Protein AF-A0A8H7ISA5-F1 (afdb_monomer_lite)

Radius of gyration: 28.73 Å; chains: 1; bounding box: 117×55×92 Å

Sequence (352 aa):
MPTKGSNAGTEKSPAPIPVQEGDMLQRTASEDGQVSDCSDPQVQRGLKPRHSQMIAIGGAIGTSLFVGTGQMLAIGGPAFLLLAFGILCSLMVSVVTALVEVATYLPIAGGTMSYYAHRYVSSSMGFALGYLYWYSMGILIPYEVTAASLVVDYWETDFPIAALITIMITLIVVLNLLPVSVYGETEFWFVSLKDQTTIDSASATGTTLDLSTTTSYPAHPQGASLPSCKPCAGNAFLYASSRSLYSLAVAGSAPRVFARCNRWGVPYVAIGTSAAFSLLSYLNVSSSSAVVFNWLVNLTNTSGFISWICCCVVFVRFRAATAAQHVQVPYRSFVQPYGAWFALGLSLNTVH

Structure (mmCIF, N/CA/C/O backbone):
data_AF-A0A8H7ISA5-F1
#
_entry.id   AF-A0A8H7ISA5-F1
#
loop_
_atom_site.group_PDB
_atom_site.id
_atom_site.type_symbol
_atom_site.label_atom_id
_atom_site.label_alt_id
_atom_site.label_comp_id
_atom_site.label_asym_id
_atom_site.label_entity_id
_atom_site.label_seq_id
_atom_site.pdbx_PDB_ins_code
_atom_site.Cartn_x
_atom_site.Cartn_y
_atom_site.Cartn_z
_atom_site.occupancy
_atom_site.B_iso_or_equiv
_atom_site.auth_seq_id
_atom_site.auth_comp_id
_atom_site.auth_asym_id
_atom_site.auth_atom_id
_atom_site.pdbx_PDB_model_num
ATOM 1 N N . MET A 1 1 ? -70.625 -32.378 63.830 1.00 28.86 1 MET A N 1
ATOM 2 C CA . MET A 1 1 ? -69.803 -33.376 64.559 1.00 28.86 1 MET A CA 1
ATOM 3 C C . MET A 1 1 ? -68.387 -33.355 63.979 1.00 28.86 1 MET A C 1
ATOM 5 O O . MET A 1 1 ? -68.280 -33.067 62.797 1.00 28.86 1 MET A O 1
ATOM 9 N N . PRO A 1 2 ? -67.330 -33.486 64.801 1.00 40.44 2 PRO A N 1
ATOM 10 C CA . PRO A 1 2 ? -66.425 -32.352 65.051 1.00 40.44 2 PRO A CA 1
ATOM 11 C C . PRO A 1 2 ? -64.908 -32.637 64.895 1.00 40.44 2 PRO A C 1
ATOM 13 O O . PRO A 1 2 ? -64.501 -33.781 64.740 1.00 40.44 2 PRO A O 1
ATOM 16 N N . THR A 1 3 ? -64.104 -31.574 65.110 1.00 31.88 3 THR A N 1
ATOM 17 C CA . THR A 1 3 ? -62.656 -31.517 65.477 1.00 31.88 3 THR A CA 1
ATOM 18 C C . THR A 1 3 ? -61.643 -31.783 64.355 1.00 31.88 3 THR A C 1
ATOM 20 O O . THR A 1 3 ? -61.900 -32.617 63.506 1.00 31.88 3 THR A O 1
ATOM 23 N N . LYS A 1 4 ? -60.469 -31.147 64.219 1.00 31.66 4 LYS A N 1
ATOM 24 C CA . LYS A 1 4 ? -59.506 -30.324 65.005 1.00 31.66 4 LYS A CA 1
ATOM 25 C C . LYS A 1 4 ? -58.730 -29.502 63.933 1.00 31.66 4 LYS A C 1
ATOM 27 O O . LYS A 1 4 ? -58.688 -29.940 62.794 1.00 31.66 4 LYS A O 1
ATOM 32 N N . GLY A 1 5 ? -58.090 -28.351 64.116 1.00 29.08 5 GLY A N 1
ATOM 33 C CA . GLY A 1 5 ? -57.414 -27.741 65.255 1.00 29.08 5 GLY A CA 1
ATOM 34 C C . GLY A 1 5 ? -56.068 -27.174 64.755 1.00 29.08 5 GLY A C 1
ATOM 35 O O . GLY A 1 5 ? -55.251 -27.937 64.265 1.00 29.08 5 GLY A O 1
ATOM 36 N N . SER A 1 6 ? -55.892 -25.853 64.880 1.00 30.12 6 SER A N 1
ATOM 37 C CA . SER A 1 6 ? -54.645 -25.096 65.120 1.00 30.12 6 SER A CA 1
ATOM 38 C C . SER A 1 6 ? -53.356 -25.430 64.340 1.00 30.12 6 SER A C 1
ATOM 40 O O . SER A 1 6 ? -52.714 -26.441 64.598 1.00 30.12 6 SER A O 1
ATOM 42 N N . ASN A 1 7 ? -52.853 -24.471 63.550 1.00 30.05 7 ASN A N 1
ATOM 43 C CA . ASN A 1 7 ? -51.693 -23.669 63.973 1.00 30.05 7 ASN A CA 1
ATOM 44 C C . ASN A 1 7 ? -51.372 -22.542 62.982 1.00 30.05 7 ASN A C 1
ATOM 46 O O . ASN A 1 7 ? -51.125 -22.768 61.801 1.00 30.05 7 ASN A O 1
ATOM 50 N N . ALA A 1 8 ? -51.344 -21.323 63.518 1.00 34.00 8 ALA A N 1
ATOM 51 C CA . ALA A 1 8 ? -50.761 -20.151 62.894 1.00 34.00 8 ALA A CA 1
ATOM 52 C C . ALA A 1 8 ? -49.233 -20.310 62.855 1.00 34.00 8 ALA A C 1
ATOM 54 O O . ALA A 1 8 ? -48.593 -20.464 63.895 1.00 34.00 8 ALA A O 1
ATOM 55 N N . GLY A 1 9 ? -48.663 -20.276 61.654 1.00 29.45 9 GLY A N 1
ATOM 56 C CA . GLY A 1 9 ? -47.230 -20.169 61.418 1.00 29.45 9 GLY A CA 1
ATOM 57 C C . GLY A 1 9 ? -46.976 -18.905 60.615 1.00 29.45 9 GLY A C 1
ATOM 58 O O . GLY A 1 9 ? -47.264 -18.855 59.427 1.00 29.45 9 GLY A O 1
ATOM 59 N N . THR A 1 10 ? -46.494 -17.872 61.292 1.00 30.25 10 THR A N 1
ATOM 60 C CA . THR A 1 10 ? -46.048 -16.604 60.721 1.00 30.25 10 THR A CA 1
ATOM 61 C C . THR A 1 10 ? -44.929 -16.875 59.713 1.00 30.25 10 THR A C 1
ATOM 63 O O . THR A 1 10 ? -43.803 -17.188 60.104 1.00 30.25 10 THR A O 1
ATOM 66 N N . GLU A 1 11 ? -45.235 -16.796 58.419 1.00 30.48 11 GLU A N 1
ATOM 67 C CA . GLU A 1 11 ? -44.248 -16.958 57.353 1.00 30.48 11 GLU A CA 1
ATOM 68 C C . GLU A 1 11 ? -43.326 -15.731 57.358 1.00 30.48 11 GLU A C 1
ATOM 70 O O . GLU A 1 11 ? -43.709 -14.615 57.005 1.00 30.48 11 GLU A O 1
ATOM 75 N N . LYS A 1 12 ? -42.113 -15.921 57.888 1.00 30.55 12 LYS A N 1
ATOM 76 C CA . LYS A 1 12 ? -41.052 -14.914 57.892 1.00 30.55 12 LYS A CA 1
ATOM 77 C C . LYS A 1 12 ? -40.700 -14.566 56.445 1.00 30.55 12 LYS A C 1
ATOM 79 O O . LYS A 1 12 ? -40.197 -15.416 55.717 1.00 30.55 12 LYS A O 1
ATOM 84 N N . SER A 1 13 ? -40.906 -13.303 56.079 1.00 31.66 13 SER A N 1
ATOM 85 C CA . SER A 1 13 ? -40.340 -12.701 54.869 1.00 31.66 13 SER A CA 1
ATOM 86 C C . SER A 1 13 ? -38.821 -12.945 54.834 1.00 31.66 13 SER A C 1
ATOM 88 O O . SER A 1 13 ? -38.152 -12.628 55.829 1.00 31.66 13 SER A O 1
ATOM 90 N N . PRO A 1 14 ? -38.252 -13.526 53.762 1.00 33.84 14 PRO A N 1
ATOM 91 C CA . PRO A 1 14 ? -36.814 -13.726 53.671 1.00 33.84 14 PRO A CA 1
ATOM 92 C C . PRO A 1 14 ? -36.110 -12.367 53.621 1.00 33.84 14 PRO A C 1
ATOM 94 O O . PRO A 1 14 ? -36.516 -11.468 52.885 1.00 33.84 14 PRO A O 1
ATOM 97 N N . ALA A 1 15 ? -35.047 -12.218 54.411 1.00 37.50 15 ALA A N 1
ATOM 98 C CA . ALA A 1 15 ? -34.173 -11.053 54.354 1.00 37.50 15 ALA A CA 1
ATOM 99 C C . ALA A 1 15 ? -33.604 -10.863 52.929 1.00 37.50 15 ALA A C 1
ATOM 101 O O . ALA A 1 15 ? -33.395 -11.860 52.228 1.00 37.50 15 ALA A O 1
ATOM 102 N N . PRO A 1 16 ? -33.313 -9.622 52.493 1.00 31.59 16 PRO A N 1
ATOM 103 C CA . PRO A 1 16 ? -32.726 -9.386 51.182 1.00 31.59 16 PRO A CA 1
ATOM 104 C C . PRO A 1 16 ? -31.342 -10.034 51.142 1.00 31.59 16 PRO A C 1
ATOM 106 O O . PRO A 1 16 ? -30.465 -9.703 51.941 1.00 31.59 16 PRO A O 1
ATOM 109 N N . ILE A 1 17 ? -31.155 -10.978 50.226 1.00 37.59 17 ILE A N 1
ATOM 110 C CA . ILE A 1 17 ? -29.844 -11.558 49.941 1.00 37.59 17 ILE A CA 1
ATOM 111 C C . ILE A 1 17 ? -29.008 -10.450 49.280 1.00 37.59 17 ILE A C 1
ATOM 113 O O . ILE A 1 17 ? -29.492 -9.830 48.329 1.00 37.59 17 ILE A O 1
ATOM 117 N N . PRO A 1 18 ? -27.783 -10.162 49.754 1.00 29.39 18 PRO A N 1
ATOM 118 C CA . PRO A 1 18 ? -26.930 -9.176 49.114 1.00 29.39 18 PR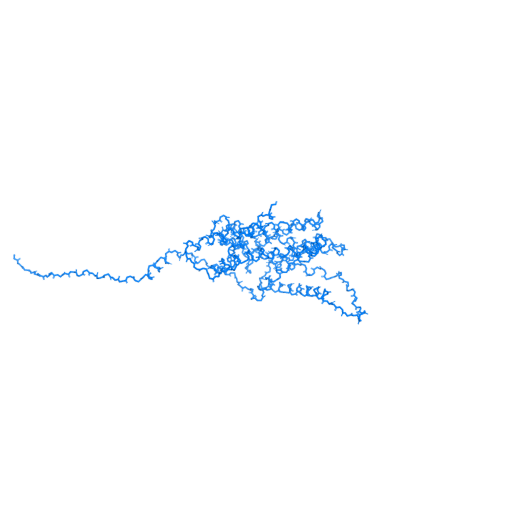O A CA 1
ATOM 119 C C . PRO A 1 18 ? -26.526 -9.720 47.741 1.00 29.39 18 PRO A C 1
ATOM 121 O O . PRO A 1 18 ? -25.783 -10.694 47.637 1.00 29.39 18 PRO A O 1
ATOM 124 N N . VAL A 1 19 ? -27.062 -9.118 46.683 1.00 36.31 19 VAL A N 1
ATOM 125 C CA . VAL A 1 19 ? -26.706 -9.453 45.305 1.00 36.31 19 VAL A CA 1
ATOM 126 C C . VAL A 1 19 ? -25.294 -8.924 45.063 1.00 36.31 19 VAL A C 1
ATOM 128 O O . VAL A 1 19 ? -25.080 -7.714 45.032 1.00 36.31 19 VAL A O 1
ATOM 131 N N . GLN A 1 20 ? -24.317 -9.823 44.934 1.00 31.44 20 GLN A N 1
ATOM 132 C CA . GLN A 1 20 ? -22.993 -9.461 44.437 1.00 31.44 20 GLN A CA 1
ATOM 133 C C . GLN A 1 20 ? -23.121 -9.042 42.969 1.00 31.44 20 GLN A C 1
ATOM 135 O O . GLN A 1 20 ? -23.560 -9.811 42.118 1.00 31.44 20 GLN A O 1
ATOM 140 N N . GLU A 1 21 ? -22.702 -7.813 42.682 1.00 32.44 21 GLU A N 1
ATOM 141 C CA . GLU A 1 21 ? -22.773 -7.119 41.387 1.00 32.44 21 GLU A CA 1
ATOM 142 C C . GLU A 1 21 ? -22.036 -7.840 40.233 1.00 32.44 21 GLU A C 1
ATOM 144 O O . GLU A 1 21 ? -22.170 -7.469 39.070 1.00 32.44 21 GLU A O 1
ATOM 149 N N . GLY A 1 22 ? -21.304 -8.920 40.537 1.00 32.03 22 GLY A N 1
ATOM 150 C CA . GLY A 1 22 ? -20.612 -9.766 39.564 1.00 32.03 22 GLY A CA 1
ATOM 151 C C . GLY A 1 22 ? -21.516 -10.700 38.748 1.00 32.03 22 GLY A C 1
ATOM 152 O O . GLY A 1 22 ? -21.197 -10.977 37.595 1.00 32.03 22 GLY A O 1
ATOM 153 N N . ASP A 1 23 ? -22.667 -11.135 39.274 1.00 27.28 23 ASP A N 1
ATOM 154 C CA . ASP A 1 23 ? -23.493 -12.159 38.599 1.00 27.28 23 ASP A CA 1
ATOM 155 C C . ASP A 1 23 ? -24.404 -11.595 37.489 1.00 27.28 23 ASP A C 1
ATOM 157 O O . ASP A 1 23 ? -24.763 -12.306 36.545 1.00 27.28 23 ASP A O 1
ATOM 161 N N . MET A 1 24 ? -24.747 -10.300 37.530 1.00 28.36 24 MET A N 1
ATOM 162 C CA . MET A 1 24 ? -25.519 -9.660 36.448 1.00 28.36 24 MET A CA 1
ATOM 163 C C . MET A 1 24 ? -24.675 -9.354 35.203 1.00 28.36 24 MET A C 1
ATOM 165 O O . MET A 1 24 ? -25.204 -9.358 34.087 1.00 28.36 24 MET A O 1
ATOM 169 N N . LEU A 1 25 ? -23.364 -9.157 35.370 1.00 32.25 25 LEU A N 1
ATOM 170 C CA . LEU A 1 25 ? -22.427 -9.010 34.251 1.00 32.25 25 LEU A CA 1
ATOM 171 C C . LEU A 1 25 ? -22.174 -10.340 33.532 1.00 32.25 25 LEU A C 1
ATOM 173 O O . LEU A 1 25 ? -21.832 -10.349 32.354 1.00 32.25 25 LEU A O 1
ATOM 177 N N . GLN A 1 26 ? -22.389 -11.470 34.208 1.00 28.95 26 GLN A N 1
ATOM 178 C CA . GLN A 1 26 ? -22.163 -12.786 33.618 1.00 28.95 26 GLN A CA 1
ATOM 179 C C . GLN A 1 26 ? -23.377 -13.296 32.831 1.00 28.95 26 GLN A C 1
ATOM 181 O O . GLN A 1 26 ? -23.212 -13.954 31.803 1.00 28.95 26 GLN A O 1
ATOM 186 N N . ARG A 1 27 ? -24.600 -12.928 33.236 1.00 24.98 27 ARG A N 1
ATOM 187 C CA . ARG A 1 27 ? -25.815 -13.250 32.467 1.00 24.98 27 ARG A CA 1
ATOM 188 C C . ARG A 1 27 ? -25.987 -12.396 31.212 1.00 24.98 27 ARG A C 1
ATOM 190 O O . ARG A 1 27 ? -26.368 -12.937 30.185 1.00 24.98 27 ARG A O 1
ATOM 197 N N . THR A 1 28 ? -25.611 -11.118 31.242 1.00 28.06 28 THR A N 1
ATOM 198 C CA . THR A 1 28 ? -25.631 -10.271 30.030 1.00 28.06 28 THR A CA 1
ATOM 199 C C . THR A 1 28 ? -24.490 -10.581 29.057 1.00 28.06 28 THR A C 1
ATOM 201 O O . THR A 1 28 ? -24.638 -10.369 27.859 1.00 28.06 28 THR A O 1
ATOM 204 N N . ALA A 1 29 ? -23.390 -11.173 29.531 1.00 28.52 29 ALA A N 1
ATOM 205 C CA . ALA A 1 29 ? -22.318 -11.680 28.671 1.00 28.52 29 ALA A CA 1
ATOM 206 C C . ALA A 1 29 ? -22.623 -13.047 28.023 1.00 28.52 29 ALA A C 1
ATOM 208 O O . ALA A 1 29 ? -21.850 -13.501 27.181 1.00 28.52 29 ALA A O 1
ATOM 209 N N . SER A 1 30 ? -23.725 -13.707 28.401 1.00 26.16 30 SER A N 1
ATOM 210 C CA . SER A 1 30 ? -24.045 -15.070 27.950 1.00 26.16 30 SER A CA 1
ATOM 211 C C . SER A 1 30 ? -25.137 -15.148 26.871 1.00 26.16 30 SER A C 1
ATOM 213 O O . SER A 1 30 ? -25.398 -16.243 26.383 1.00 26.16 30 SER A O 1
ATOM 215 N N . GLU A 1 31 ? -25.745 -14.029 26.450 1.00 28.69 31 GLU A N 1
ATOM 216 C CA . GLU A 1 31 ? -26.844 -14.037 25.458 1.00 28.69 31 GLU A CA 1
ATOM 217 C C . GLU A 1 31 ? -26.572 -13.273 24.143 1.00 28.69 31 GLU A C 1
ATOM 219 O O . GLU A 1 31 ? -27.419 -13.298 23.259 1.00 28.69 31 GLU A O 1
ATOM 224 N N . ASP A 1 32 ? -25.366 -12.729 23.924 1.00 27.12 32 ASP A N 1
ATOM 225 C CA . ASP A 1 32 ? -24.940 -12.143 22.627 1.00 27.12 32 ASP A CA 1
ATOM 226 C C . ASP A 1 32 ? -23.713 -12.858 22.013 1.00 27.12 32 ASP A C 1
ATOM 228 O O . ASP A 1 32 ? -22.881 -12.281 21.310 1.00 27.12 32 ASP A O 1
ATOM 232 N N . GLY A 1 33 ? -23.583 -14.157 22.289 1.00 29.61 33 GLY A N 1
ATOM 233 C CA . GLY A 1 33 ? -22.387 -14.948 21.996 1.00 29.61 33 GLY A CA 1
ATOM 234 C C . GLY A 1 33 ? -22.648 -16.256 21.258 1.00 29.61 33 GLY A C 1
ATOM 235 O O . GLY A 1 33 ? -22.203 -17.301 21.716 1.00 29.61 33 GLY A O 1
ATOM 236 N N . GLN A 1 34 ? -23.306 -16.215 20.100 1.00 22.05 34 GLN A N 1
ATOM 237 C CA . GLN A 1 34 ? -23.119 -17.239 19.064 1.00 22.05 34 GLN A CA 1
ATOM 238 C C . GLN A 1 34 ? -22.938 -16.568 17.700 1.00 22.05 34 GLN A C 1
ATOM 240 O O . GLN A 1 34 ? -23.773 -16.649 16.802 1.00 22.05 34 GLN A O 1
ATOM 245 N N . VAL A 1 35 ? -21.770 -15.944 17.518 1.00 29.05 35 VAL A N 1
ATOM 246 C CA . VAL A 1 35 ? -21.125 -16.037 16.208 1.00 29.05 35 VAL A CA 1
ATOM 247 C C . VAL A 1 35 ? -20.817 -17.514 16.043 1.00 29.05 35 VAL A C 1
ATOM 249 O O . VAL A 1 35 ? -19.993 -18.064 16.769 1.00 29.05 35 VAL A O 1
ATOM 252 N N . SER A 1 36 ? -21.602 -18.161 15.183 1.00 24.95 36 SER A N 1
ATOM 253 C CA . SER A 1 36 ? -21.415 -19.545 14.782 1.00 24.95 36 SER A CA 1
ATOM 254 C C . SER A 1 36 ? -19.926 -19.785 14.557 1.00 24.95 36 SER A C 1
ATOM 256 O O . SER A 1 36 ? -19.298 -19.077 13.767 1.00 24.95 36 SER A O 1
ATOM 258 N N . ASP A 1 37 ? -19.393 -20.747 15.306 1.00 25.27 37 ASP A N 1
ATOM 259 C CA . ASP A 1 37 ? -18.116 -21.406 15.076 1.00 25.27 37 ASP A CA 1
ATOM 260 C C . ASP A 1 37 ? -18.181 -22.068 13.692 1.00 25.27 37 ASP A C 1
ATOM 262 O O . ASP A 1 37 ? -18.388 -23.271 13.527 1.00 25.27 37 ASP A O 1
ATOM 266 N N . CYS A 1 38 ? -18.111 -21.237 12.652 1.00 27.88 38 CYS A N 1
ATOM 267 C CA . CYS A 1 38 ? -17.670 -21.673 11.355 1.00 27.88 38 CYS A CA 1
ATOM 268 C C . CYS A 1 38 ? -16.218 -22.043 11.582 1.00 27.88 38 CYS A C 1
ATOM 270 O O . CYS A 1 38 ? -15.386 -21.187 11.872 1.00 27.88 38 CYS A O 1
ATOM 272 N N . SER A 1 39 ? -15.962 -23.337 11.465 1.00 26.45 39 SER A N 1
ATOM 273 C CA . SER A 1 39 ? -14.666 -23.950 11.234 1.00 26.45 39 SER A CA 1
ATOM 274 C C . SER A 1 39 ? -14.012 -23.276 10.024 1.00 26.45 39 SER A C 1
ATOM 276 O O . SER A 1 39 ? -13.993 -23.800 8.911 1.00 26.45 39 SER A O 1
ATOM 278 N N . ASP A 1 40 ? -13.529 -22.054 10.230 1.00 31.81 40 ASP A N 1
ATOM 279 C CA . ASP A 1 40 ? -12.813 -21.288 9.238 1.00 31.81 40 ASP A CA 1
ATOM 280 C C . ASP A 1 40 ? -11.521 -22.057 8.981 1.00 31.81 40 ASP A C 1
ATOM 282 O O . ASP A 1 40 ? -10.837 -22.448 9.936 1.00 31.81 40 ASP A O 1
ATOM 286 N N . PRO A 1 41 ? -11.161 -22.314 7.714 1.00 34.19 41 PRO A N 1
ATOM 287 C CA . PRO A 1 41 ? -9.864 -22.866 7.396 1.00 34.19 41 PRO A CA 1
ATOM 288 C C . PRO A 1 41 ? -8.831 -21.847 7.865 1.00 34.19 41 PRO A C 1
ATOM 290 O O . PRO A 1 41 ? -8.544 -20.855 7.193 1.00 34.19 41 PRO A O 1
ATOM 293 N N . GLN A 1 42 ? -8.320 -22.095 9.069 1.00 32.19 42 GLN A N 1
ATOM 294 C CA . GLN A 1 42 ? -7.253 -21.369 9.719 1.00 32.19 42 GLN A CA 1
ATOM 295 C C . GLN A 1 42 ? -6.167 -21.195 8.662 1.00 32.19 42 GLN A C 1
ATOM 297 O O . GLN A 1 42 ? -5.574 -22.177 8.207 1.00 32.19 42 GLN A O 1
ATOM 302 N N . VAL A 1 43 ? -5.966 -19.959 8.193 1.00 41.31 43 VAL A N 1
ATOM 303 C CA . VAL A 1 43 ? -4.875 -19.651 7.269 1.00 41.31 43 VAL A CA 1
ATOM 304 C C . VAL A 1 43 ? -3.619 -20.090 8.002 1.00 41.31 43 VAL A C 1
ATOM 306 O O . VAL A 1 43 ? -3.235 -19.464 8.991 1.00 41.31 43 VAL A O 1
ATOM 309 N N . GLN A 1 44 ? -3.048 -21.224 7.587 1.00 38.00 44 GLN A N 1
ATOM 310 C CA . GLN A 1 44 ? -1.881 -21.796 8.236 1.00 38.00 44 GLN A CA 1
ATOM 311 C C . GLN A 1 44 ? -0.836 -20.686 8.314 1.00 38.00 44 GLN A C 1
ATOM 313 O O . GLN A 1 44 ? -0.399 -20.163 7.285 1.00 38.00 44 GLN A O 1
ATOM 318 N N . ARG A 1 45 ? -0.476 -20.282 9.539 1.00 51.62 45 ARG A N 1
ATOM 319 C CA . ARG A 1 45 ? 0.607 -19.330 9.810 1.00 51.62 45 ARG A CA 1
ATOM 320 C C . ARG A 1 45 ? 1.930 -20.011 9.451 1.00 51.62 45 ARG A C 1
ATOM 322 O O . ARG A 1 45 ? 2.678 -20.442 10.317 1.00 51.62 45 ARG A O 1
ATOM 329 N N . GLY A 1 46 ? 2.179 -20.163 8.154 1.00 53.22 46 GLY A N 1
ATOM 330 C CA . GLY A 1 46 ? 3.354 -20.836 7.601 1.00 53.22 46 GLY A CA 1
ATOM 331 C C . GLY A 1 46 ? 4.600 -19.949 7.543 1.00 53.22 46 GLY A C 1
ATOM 332 O O . GLY A 1 46 ? 5.673 -20.430 7.189 1.00 53.22 46 GLY A O 1
ATOM 333 N N . LEU A 1 47 ? 4.483 -18.661 7.887 1.00 58.03 47 LEU A N 1
ATOM 334 C CA . LEU A 1 47 ? 5.602 -17.719 7.902 1.00 58.03 47 LEU A CA 1
ATOM 335 C C . LEU A 1 47 ? 6.242 -17.681 9.292 1.00 58.03 47 LEU A C 1
ATOM 337 O O . LEU A 1 47 ? 5.608 -17.318 10.282 1.00 58.03 47 LEU A O 1
ATOM 341 N N . LYS A 1 48 ? 7.526 -18.045 9.355 1.00 62.09 48 LYS A N 1
ATOM 342 C CA . LYS A 1 48 ? 8.344 -17.926 10.569 1.00 62.09 48 LYS A CA 1
ATOM 343 C C . LYS A 1 48 ? 8.474 -16.442 10.968 1.00 62.09 48 LYS A C 1
ATOM 345 O O . LYS A 1 48 ? 8.505 -15.596 10.072 1.00 62.09 48 LYS A O 1
ATOM 350 N N . PRO A 1 49 ? 8.650 -16.109 12.263 1.00 61.38 49 PRO A N 1
ATOM 351 C CA . PRO A 1 49 ? 8.805 -14.722 12.728 1.00 61.38 49 PRO A CA 1
ATOM 352 C C . PRO A 1 49 ? 9.866 -13.920 11.957 1.00 61.38 49 PRO A C 1
ATOM 354 O O . PRO A 1 49 ? 9.626 -12.777 11.580 1.00 61.38 49 PRO A O 1
ATOM 357 N N . ARG A 1 50 ? 10.992 -14.567 11.616 1.00 66.50 50 ARG A N 1
ATOM 358 C CA . ARG A 1 50 ? 12.063 -13.984 10.790 1.00 66.50 50 ARG A CA 1
ATOM 359 C C . ARG A 1 50 ? 11.602 -13.554 9.390 1.00 66.50 50 ARG A C 1
ATOM 361 O O . ARG A 1 50 ? 12.050 -12.527 8.903 1.00 66.50 50 ARG A O 1
ATOM 368 N N . HIS A 1 51 ? 10.698 -14.310 8.755 1.00 63.38 51 HIS A N 1
ATOM 369 C CA . HIS A 1 51 ? 10.177 -13.960 7.431 1.00 63.38 51 HIS A CA 1
ATOM 370 C C . HIS A 1 51 ? 9.272 -12.732 7.557 1.00 63.38 51 HIS A C 1
ATOM 372 O O . HIS A 1 51 ? 9.476 -11.755 6.856 1.00 63.38 51 HIS A O 1
ATOM 378 N N . SER A 1 52 ? 8.351 -12.717 8.526 1.00 63.00 52 SER A N 1
ATOM 379 C CA . SER A 1 52 ? 7.449 -11.572 8.726 1.00 63.00 52 SER A CA 1
ATOM 380 C C . SER A 1 52 ? 8.188 -10.259 9.015 1.00 63.00 52 SER A C 1
ATOM 382 O O . SER A 1 52 ? 7.763 -9.210 8.539 1.00 63.00 52 SER A O 1
ATOM 384 N N . GLN A 1 53 ? 9.278 -10.303 9.787 1.00 56.88 53 GLN A N 1
ATOM 385 C CA . GLN A 1 53 ? 10.092 -9.120 10.076 1.00 56.88 53 GLN A CA 1
ATOM 386 C C . GLN A 1 53 ? 10.849 -8.633 8.836 1.00 56.88 53 GLN A C 1
ATOM 388 O O . GLN A 1 53 ? 10.889 -7.436 8.566 1.00 56.88 53 GLN A O 1
ATOM 393 N N . MET A 1 54 ? 11.417 -9.557 8.062 1.00 58.84 54 MET A N 1
ATOM 394 C CA . MET A 1 54 ? 12.175 -9.216 6.863 1.00 58.84 54 MET A CA 1
ATOM 395 C C . MET A 1 54 ? 11.292 -8.649 5.747 1.00 58.84 54 MET A C 1
ATOM 397 O O . MET A 1 54 ? 11.702 -7.713 5.069 1.00 58.84 54 MET A O 1
ATOM 401 N N . ILE A 1 55 ? 10.054 -9.132 5.620 1.00 64.81 55 ILE A N 1
ATOM 402 C CA . ILE A 1 55 ? 9.037 -8.565 4.719 1.00 64.81 55 ILE A CA 1
ATOM 403 C C . ILE A 1 55 ? 8.744 -7.108 5.084 1.00 64.81 55 ILE A C 1
ATOM 405 O O . ILE A 1 55 ? 8.694 -6.240 4.214 1.00 64.81 55 ILE A O 1
ATOM 409 N N . ALA A 1 56 ? 8.593 -6.823 6.381 1.00 59.38 56 ALA A N 1
ATOM 410 C CA . ALA A 1 56 ? 8.335 -5.468 6.856 1.00 59.38 56 ALA A CA 1
ATOM 411 C C . ALA A 1 56 ? 9.501 -4.511 6.544 1.00 59.38 56 ALA A C 1
ATOM 413 O O . ALA A 1 56 ? 9.262 -3.375 6.140 1.00 59.38 56 ALA A O 1
ATOM 414 N N . ILE A 1 57 ? 10.751 -4.971 6.678 1.00 61.28 57 ILE A N 1
ATOM 415 C CA . ILE A 1 57 ? 11.947 -4.174 6.353 1.00 61.28 57 ILE A CA 1
ATOM 416 C C . ILE A 1 57 ? 12.086 -3.987 4.833 1.00 61.28 57 ILE A C 1
ATOM 418 O O . ILE A 1 57 ? 12.274 -2.865 4.363 1.00 61.28 57 ILE A O 1
ATOM 422 N N . GLY A 1 58 ? 11.922 -5.058 4.053 1.00 56.72 58 GLY A N 1
ATOM 423 C CA . GLY A 1 58 ? 12.060 -5.034 2.595 1.00 56.72 58 GLY A CA 1
ATOM 424 C C . GLY A 1 58 ? 11.027 -4.155 1.884 1.00 56.72 58 GLY A C 1
ATOM 425 O O . GLY A 1 58 ? 11.349 -3.551 0.855 1.00 56.72 58 GLY A O 1
ATOM 426 N N . GLY A 1 59 ? 9.817 -4.051 2.450 1.00 59.97 59 GLY A N 1
ATOM 427 C CA . GLY A 1 59 ? 8.774 -3.121 2.009 1.00 59.97 59 GLY A CA 1
ATOM 428 C C . GLY A 1 59 ? 9.005 -1.669 2.446 1.00 59.97 59 GLY A C 1
ATOM 429 O O . GLY A 1 59 ? 8.523 -0.758 1.780 1.00 59.97 59 GLY A O 1
ATOM 430 N N . ALA A 1 60 ? 9.756 -1.436 3.530 1.00 57.12 60 ALA A N 1
ATOM 431 C CA . ALA A 1 60 ? 10.080 -0.091 4.012 1.00 57.12 60 ALA A CA 1
ATOM 432 C C . ALA A 1 60 ? 11.208 0.574 3.202 1.00 57.12 60 ALA A C 1
ATOM 434 O O . ALA A 1 60 ? 11.149 1.771 2.925 1.00 57.12 60 ALA A O 1
ATOM 435 N N . ILE A 1 61 ? 12.223 -0.191 2.787 1.00 63.28 61 ILE A N 1
ATOM 436 C CA . ILE A 1 61 ? 13.329 0.302 1.952 1.00 63.28 61 ILE A CA 1
ATOM 437 C C . ILE A 1 61 ? 12.897 0.196 0.483 1.00 63.28 61 ILE A C 1
ATOM 439 O O . ILE A 1 61 ? 13.182 -0.791 -0.175 1.00 63.28 61 ILE A O 1
ATOM 443 N N . GLY A 1 62 ? 12.123 1.149 -0.036 1.00 62.25 62 GLY A N 1
ATOM 444 C CA . GLY A 1 62 ? 11.520 1.069 -1.380 1.00 62.25 62 GLY A CA 1
ATOM 445 C C . GLY A 1 62 ? 12.457 1.404 -2.552 1.00 62.25 62 GLY A C 1
ATOM 446 O O . GLY A 1 62 ? 13.506 2.023 -2.380 1.00 62.25 62 GLY A O 1
ATOM 447 N N . THR A 1 63 ? 12.046 1.061 -3.779 1.00 64.12 63 THR A N 1
ATOM 448 C CA . THR A 1 63 ? 12.656 1.574 -5.031 1.00 64.12 63 THR A CA 1
ATOM 449 C C . THR A 1 63 ? 12.531 3.090 -5.169 1.00 64.12 63 THR A C 1
ATOM 451 O O . THR A 1 63 ? 13.371 3.722 -5.812 1.00 64.12 63 THR A O 1
ATOM 454 N N . SER A 1 64 ? 11.537 3.686 -4.506 1.00 65.19 64 SER A N 1
ATOM 455 C CA . SER A 1 64 ? 11.349 5.133 -4.383 1.00 65.19 64 SER A CA 1
ATOM 456 C C . SER A 1 64 ? 12.576 5.846 -3.808 1.00 65.19 64 SER A C 1
ATOM 458 O O . SER A 1 64 ? 12.869 6.969 -4.223 1.00 65.19 64 SER A O 1
ATOM 460 N N . LEU A 1 65 ? 13.336 5.186 -2.923 1.00 69.19 65 LEU A N 1
ATOM 461 C CA . LEU A 1 65 ? 14.572 5.741 -2.380 1.00 69.19 65 LEU A CA 1
ATOM 462 C C . LEU A 1 65 ? 15.633 5.914 -3.471 1.00 69.19 65 LEU A C 1
ATOM 464 O O . LEU A 1 65 ? 16.310 6.928 -3.485 1.00 69.19 65 LEU A O 1
ATOM 468 N N . PHE A 1 66 ? 15.763 4.969 -4.402 1.00 65.06 66 PHE A N 1
ATOM 469 C CA . PHE A 1 66 ? 16.817 5.002 -5.421 1.00 65.06 66 PHE A CA 1
ATOM 470 C C . PHE A 1 66 ? 16.416 5.799 -6.662 1.00 65.06 66 PHE A C 1
ATOM 472 O O . PHE A 1 66 ? 17.184 6.623 -7.148 1.00 65.06 66 PHE A O 1
ATOM 479 N N . VAL A 1 67 ? 15.203 5.576 -7.170 1.00 67.31 67 VAL A N 1
ATOM 480 C CA . VAL A 1 67 ? 14.738 6.201 -8.417 1.00 67.31 67 VAL A CA 1
ATOM 481 C C . VAL A 1 67 ? 14.181 7.606 -8.166 1.00 67.31 67 VAL A C 1
ATOM 483 O O . VAL A 1 67 ? 14.417 8.518 -8.955 1.00 67.31 67 VAL A O 1
ATOM 486 N N . GLY A 1 68 ? 13.467 7.803 -7.053 1.00 68.44 68 GLY A N 1
ATOM 487 C CA . GLY A 1 68 ? 12.782 9.062 -6.754 1.00 68.44 68 GLY A CA 1
ATOM 488 C C . GLY A 1 68 ? 13.692 10.135 -6.156 1.00 68.44 68 GLY A C 1
ATOM 489 O O . GLY A 1 68 ? 13.605 11.301 -6.540 1.00 68.44 68 GLY A O 1
ATOM 490 N N . THR A 1 69 ? 14.589 9.771 -5.233 1.00 76.31 69 THR A N 1
ATOM 491 C CA . THR A 1 69 ? 15.420 10.781 -4.548 1.00 76.31 69 THR A CA 1
ATOM 492 C C . THR A 1 69 ? 16.447 11.425 -5.471 1.00 76.31 69 THR A C 1
ATOM 494 O O . THR A 1 69 ? 16.684 12.622 -5.340 1.00 76.31 69 THR A O 1
ATOM 497 N N . GLY A 1 70 ? 16.997 10.684 -6.442 1.00 73.06 70 GLY A N 1
ATOM 498 C CA . GLY A 1 70 ? 17.958 11.219 -7.409 1.00 73.06 70 GLY A CA 1
ATOM 499 C C . GLY A 1 70 ? 17.372 12.364 -8.239 1.00 73.06 70 GLY A C 1
ATOM 500 O O . GLY A 1 70 ? 17.996 13.415 -8.376 1.00 73.06 70 GLY A O 1
ATOM 501 N N . GLN A 1 71 ? 16.132 12.207 -8.714 1.00 72.88 71 GLN A N 1
ATOM 502 C CA . GLN A 1 71 ? 15.418 13.262 -9.439 1.00 72.88 71 GLN A CA 1
ATOM 503 C C . GLN A 1 71 ? 15.121 14.470 -8.541 1.00 72.88 71 GLN A C 1
ATOM 505 O O . GLN A 1 71 ? 15.365 15.609 -8.936 1.00 72.88 71 GLN A O 1
ATOM 510 N N . MET A 1 72 ? 14.651 14.236 -7.312 1.00 77.69 72 MET A N 1
ATOM 511 C CA . MET A 1 72 ? 14.337 15.319 -6.371 1.00 77.69 72 MET A CA 1
ATOM 512 C C . MET A 1 72 ? 15.579 16.095 -5.926 1.00 77.69 72 MET A C 1
ATOM 514 O O . MET A 1 72 ? 15.520 17.314 -5.767 1.00 77.69 72 MET A O 1
ATOM 518 N N . LEU A 1 73 ? 16.714 15.411 -5.765 1.00 81.12 73 LEU A N 1
ATOM 519 C CA . LEU A 1 73 ? 17.986 16.035 -5.420 1.00 81.12 73 LEU A CA 1
ATOM 520 C C . LEU A 1 73 ? 18.507 16.908 -6.565 1.00 81.12 73 LEU A C 1
ATOM 522 O O . LEU A 1 73 ? 18.953 18.026 -6.314 1.00 81.12 73 LEU A O 1
ATOM 526 N N . ALA A 1 74 ? 18.414 16.422 -7.807 1.00 81.50 74 ALA A N 1
ATOM 527 C CA . ALA A 1 74 ? 18.846 17.165 -8.989 1.00 81.50 74 ALA A CA 1
ATOM 528 C C . ALA A 1 74 ? 18.021 18.444 -9.219 1.00 81.50 74 ALA A C 1
ATOM 530 O O . ALA A 1 74 ? 18.571 19.453 -9.651 1.00 81.50 74 ALA A O 1
ATOM 531 N N . ILE A 1 75 ? 16.718 18.414 -8.918 1.00 83.12 75 ILE A N 1
ATOM 532 C CA . ILE A 1 75 ? 15.801 19.538 -9.166 1.00 83.12 75 ILE A CA 1
ATOM 533 C C . ILE A 1 75 ? 15.781 20.538 -7.997 1.00 83.12 75 ILE A C 1
ATOM 535 O O . ILE A 1 75 ? 15.808 21.745 -8.225 1.00 83.12 75 ILE A O 1
ATOM 539 N N . GLY A 1 76 ? 15.702 20.063 -6.749 1.00 82.12 76 GLY A N 1
ATOM 540 C CA . GLY A 1 76 ? 15.480 20.910 -5.566 1.00 82.12 76 GLY A CA 1
ATOM 541 C C . GLY A 1 76 ? 16.728 21.217 -4.733 1.00 82.12 76 GLY A C 1
ATOM 542 O O . GLY A 1 76 ? 16.693 22.091 -3.865 1.00 82.12 76 GLY A O 1
ATOM 543 N N . GLY A 1 77 ? 17.834 20.510 -4.969 1.00 89.25 77 GLY A N 1
ATOM 544 C CA . GLY A 1 77 ? 19.033 20.587 -4.139 1.00 89.25 77 GLY A CA 1
ATOM 545 C C . GLY A 1 77 ? 18.885 19.905 -2.765 1.00 89.25 77 GLY A C 1
ATOM 546 O O . GLY A 1 77 ? 17.789 19.522 -2.342 1.00 89.25 77 GLY A O 1
ATOM 547 N N . PRO A 1 78 ? 19.998 19.735 -2.027 1.00 89.00 78 PRO A N 1
ATOM 548 C CA . PRO A 1 78 ? 20.030 18.920 -0.809 1.00 89.00 78 PRO A CA 1
ATOM 549 C C . PRO A 1 78 ? 19.223 19.511 0.357 1.00 89.00 78 PRO A C 1
ATOM 551 O O . PRO A 1 78 ? 18.600 18.768 1.112 1.00 89.00 78 PRO A O 1
ATOM 554 N N . ALA A 1 79 ? 19.187 20.839 0.501 1.00 89.00 79 ALA A N 1
ATOM 555 C CA . ALA A 1 79 ? 18.472 21.492 1.601 1.00 89.00 79 ALA A CA 1
ATOM 556 C C . ALA A 1 79 ? 16.946 21.321 1.495 1.00 89.00 79 ALA A C 1
ATOM 558 O O . ALA A 1 79 ? 16.282 21.030 2.490 1.00 89.00 79 ALA A O 1
ATOM 559 N N . PHE A 1 80 ? 16.395 21.452 0.284 1.00 87.94 80 PHE A N 1
ATOM 560 C CA . PHE A 1 80 ? 14.971 21.237 0.031 1.00 87.94 80 PHE A CA 1
ATOM 561 C C . PHE A 1 80 ? 14.570 19.782 0.286 1.00 87.94 80 PHE A C 1
ATOM 563 O O . PHE A 1 80 ? 13.552 19.529 0.928 1.00 87.94 80 PHE A O 1
ATOM 570 N N . LEU A 1 81 ? 15.401 18.828 -0.152 1.00 86.56 81 LEU A N 1
ATOM 571 C CA . LEU A 1 81 ? 15.160 17.402 0.062 1.00 86.56 81 LEU A CA 1
ATOM 572 C C . LEU A 1 81 ? 15.088 17.064 1.557 1.00 86.56 81 LEU A C 1
ATOM 574 O O . LEU A 1 81 ? 14.160 16.378 1.980 1.00 86.56 81 LEU A O 1
ATOM 578 N N . LEU A 1 82 ? 16.012 17.590 2.368 1.00 88.50 82 LEU A N 1
ATOM 579 C CA . LEU A 1 82 ? 16.002 17.379 3.820 1.00 88.50 82 LEU A CA 1
ATOM 580 C C . LEU A 1 82 ? 14.768 17.986 4.492 1.00 88.50 82 LEU A C 1
ATOM 582 O O . LEU A 1 82 ? 14.169 17.352 5.361 1.00 88.50 82 LEU A O 1
ATOM 586 N N . LEU A 1 83 ? 14.362 19.188 4.077 1.00 90.69 83 LEU A N 1
ATOM 587 C CA . LEU A 1 83 ? 13.159 19.829 4.603 1.00 90.69 83 LEU A CA 1
ATOM 588 C C . LEU A 1 83 ? 11.902 19.011 4.272 1.00 90.69 83 LEU A C 1
ATOM 590 O O . LEU A 1 83 ? 11.109 18.712 5.165 1.00 90.69 83 LEU A O 1
ATOM 594 N N . ALA A 1 84 ? 11.743 18.606 3.010 1.00 87.62 84 ALA A N 1
ATOM 595 C CA . ALA A 1 84 ? 10.619 17.787 2.564 1.00 87.62 84 ALA A CA 1
ATOM 596 C C . ALA A 1 84 ? 10.581 16.433 3.291 1.00 87.62 84 ALA A C 1
ATOM 598 O O . ALA A 1 84 ? 9.527 16.008 3.769 1.00 87.62 84 ALA A O 1
ATOM 599 N N . PHE A 1 85 ? 11.740 15.788 3.449 1.00 88.12 85 PHE A N 1
ATOM 600 C CA . PHE A 1 85 ? 11.870 14.536 4.190 1.00 88.12 85 PHE A CA 1
ATOM 601 C C . PHE A 1 85 ? 11.492 14.696 5.669 1.00 88.12 85 PHE A C 1
ATOM 603 O O . PHE A 1 85 ? 10.779 13.853 6.212 1.00 88.12 85 PHE A O 1
ATOM 610 N N . GLY A 1 86 ? 11.901 15.791 6.318 1.00 92.25 86 GLY A N 1
ATOM 611 C CA . GLY A 1 86 ? 11.538 16.093 7.706 1.00 92.25 86 GLY A CA 1
ATOM 612 C C . GLY A 1 86 ? 10.032 16.289 7.898 1.00 92.25 86 GLY A C 1
ATOM 613 O O . GLY A 1 86 ? 9.445 15.724 8.825 1.00 92.25 86 GLY A O 1
ATOM 614 N N . ILE A 1 87 ? 9.386 17.023 6.988 1.00 91.88 87 ILE A N 1
ATOM 615 C CA . ILE A 1 87 ? 7.931 17.234 7.007 1.00 91.88 87 ILE A CA 1
ATOM 616 C C . ILE A 1 87 ? 7.199 15.896 6.834 1.00 91.88 87 ILE A C 1
ATOM 618 O O . ILE A 1 87 ? 6.334 15.569 7.649 1.00 91.88 87 ILE A O 1
ATOM 622 N N . LEU A 1 88 ? 7.583 15.081 5.848 1.00 89.56 88 LEU A N 1
ATOM 623 C CA . LEU A 1 88 ? 6.974 13.764 5.624 1.00 89.56 88 LEU A CA 1
ATOM 624 C C . LEU A 1 88 ? 7.207 12.797 6.793 1.00 89.56 88 LEU A C 1
ATOM 626 O O . LEU A 1 88 ? 6.282 12.087 7.187 1.00 89.56 88 LEU A O 1
ATOM 630 N N . CYS A 1 89 ? 8.392 12.803 7.409 1.00 90.62 89 CYS A N 1
ATOM 631 C CA . CYS A 1 89 ? 8.656 12.017 8.616 1.00 90.62 89 CYS A CA 1
ATOM 632 C C . CYS A 1 89 ? 7.742 12.436 9.774 1.00 90.62 89 CYS A C 1
ATOM 634 O O . CYS A 1 89 ? 7.164 11.580 10.444 1.00 90.62 89 CYS A O 1
ATOM 636 N N . SER A 1 90 ? 7.564 13.742 9.992 1.00 91.75 90 SER A N 1
ATOM 637 C CA . SER A 1 90 ? 6.685 14.257 11.050 1.00 91.75 90 SER A CA 1
ATOM 638 C C . SER A 1 90 ? 5.216 13.869 10.833 1.00 91.75 90 SER A C 1
ATOM 640 O O . SER A 1 90 ? 4.522 13.472 11.777 1.00 91.75 90 SER A O 1
ATOM 642 N N . LEU A 1 91 ? 4.760 13.899 9.577 1.00 92.00 91 LEU A N 1
ATOM 643 C CA . LEU A 1 91 ? 3.440 13.433 9.164 1.00 92.00 91 LEU A CA 1
ATOM 644 C C . LEU A 1 91 ? 3.281 11.936 9.448 1.00 92.00 91 LEU A C 1
ATOM 646 O O . LEU A 1 91 ? 2.310 11.528 10.086 1.00 92.00 91 LEU A O 1
ATOM 650 N N . MET A 1 92 ? 4.261 11.127 9.044 1.00 90.81 92 MET A N 1
ATOM 651 C CA . MET A 1 92 ? 4.222 9.678 9.228 1.00 90.81 92 MET A CA 1
ATOM 652 C C . MET A 1 92 ? 4.205 9.292 10.711 1.00 90.81 92 MET A C 1
ATOM 654 O O . MET A 1 92 ? 3.380 8.479 11.122 1.00 90.81 92 MET A O 1
ATOM 658 N N . VAL A 1 93 ? 5.036 9.925 11.549 1.00 91.69 93 VAL A N 1
ATOM 659 C CA . VAL A 1 93 ? 5.011 9.724 13.011 1.00 91.69 93 VAL A CA 1
ATOM 660 C C . VAL A 1 93 ? 3.638 10.075 13.586 1.00 91.69 93 VAL A C 1
ATOM 662 O O . VAL A 1 93 ? 3.102 9.337 14.416 1.00 91.69 93 VAL A O 1
ATOM 665 N N . SER A 1 94 ? 3.027 11.163 13.121 1.00 91.94 94 SER A N 1
ATOM 666 C CA . SER A 1 94 ? 1.705 11.598 13.583 1.00 91.94 94 SER A CA 1
ATOM 667 C C . SER A 1 94 ? 0.597 10.593 13.238 1.00 91.94 94 SER A C 1
ATOM 669 O O . SER A 1 94 ? -0.255 10.309 14.079 1.00 91.94 94 SER A O 1
ATOM 671 N N . VAL A 1 95 ? 0.617 10.009 12.037 1.00 91.50 95 VAL A N 1
ATOM 672 C CA . VAL A 1 95 ? -0.370 8.996 11.615 1.00 91.50 95 VAL A CA 1
ATOM 673 C C . VAL A 1 95 ? -0.127 7.654 12.309 1.00 91.50 95 VAL A C 1
ATOM 675 O O . VAL A 1 95 ? -1.066 7.046 12.823 1.00 91.50 95 VAL A O 1
ATOM 678 N N . VAL A 1 96 ? 1.124 7.189 12.366 1.00 90.88 96 VAL A N 1
ATOM 679 C CA . VAL A 1 96 ? 1.471 5.888 12.961 1.00 90.88 96 VAL A CA 1
ATOM 680 C C . VAL A 1 96 ? 1.167 5.872 14.456 1.00 90.88 96 VAL A C 1
ATOM 682 O O . VAL A 1 96 ? 0.584 4.908 14.943 1.00 90.88 96 VAL A O 1
ATOM 685 N N . THR A 1 97 ? 1.488 6.942 15.188 1.00 90.81 97 THR A N 1
ATOM 686 C CA . THR A 1 97 ? 1.168 7.028 16.625 1.00 90.81 97 THR A CA 1
ATOM 687 C C . THR A 1 97 ? -0.338 6.993 16.892 1.00 90.81 97 THR A C 1
ATOM 689 O O . THR A 1 97 ? -0.762 6.302 17.816 1.00 90.81 97 THR A O 1
ATOM 692 N N . ALA A 1 98 ? -1.152 7.653 16.058 1.00 89.88 98 ALA A N 1
ATOM 693 C CA . ALA A 1 98 ? -2.612 7.558 16.129 1.00 89.88 98 ALA A CA 1
ATOM 694 C C . ALA A 1 98 ? -3.097 6.118 15.894 1.00 89.88 98 ALA A C 1
ATOM 696 O O . ALA A 1 98 ? -3.953 5.621 16.625 1.00 89.88 98 ALA A O 1
ATOM 697 N N . LEU A 1 99 ? -2.523 5.424 14.906 1.00 88.56 99 LEU A N 1
ATOM 698 C CA . LEU A 1 99 ? -2.852 4.027 14.615 1.00 88.56 99 LEU A CA 1
ATOM 699 C C . LEU A 1 99 ? -2.504 3.098 15.786 1.00 88.56 99 LEU A C 1
ATOM 701 O O . LEU A 1 99 ? -3.297 2.228 16.141 1.00 88.56 99 LEU A O 1
ATOM 705 N N . VAL A 1 100 ? -1.330 3.291 16.390 1.00 89.00 100 VAL A N 1
ATOM 706 C CA . VAL A 1 100 ? -0.841 2.479 17.513 1.00 89.00 100 VAL A CA 1
ATOM 707 C C . VAL A 1 100 ? -1.735 2.639 18.742 1.00 89.00 100 VAL A C 1
ATOM 709 O O . VAL A 1 100 ? -2.043 1.641 19.389 1.00 89.00 100 VAL A O 1
ATOM 712 N N . GLU A 1 101 ? -2.215 3.843 19.057 1.00 89.56 101 GLU A N 1
ATOM 713 C CA . GLU A 1 101 ? -3.169 4.040 20.162 1.00 89.56 101 GLU A CA 1
ATOM 714 C C . GLU A 1 101 ? -4.473 3.255 19.957 1.00 89.56 101 GLU A C 1
ATOM 716 O O . GLU A 1 101 ? -4.959 2.606 20.884 1.00 89.56 101 GLU A O 1
ATOM 721 N N . VAL A 1 102 ? -5.017 3.250 18.735 1.00 88.81 102 VAL A N 1
ATOM 722 C CA . VAL A 1 102 ? -6.229 2.474 18.412 1.00 88.81 102 VAL A CA 1
ATOM 723 C C . VAL A 1 102 ? -5.944 0.970 18.483 1.00 88.81 102 VAL A C 1
ATOM 725 O O . VAL A 1 102 ? -6.719 0.217 19.072 1.00 88.81 102 VAL A O 1
ATOM 728 N N . ALA A 1 103 ? -4.818 0.529 17.918 1.00 86.38 103 ALA A N 1
ATOM 729 C CA . ALA A 1 103 ? -4.454 -0.884 17.841 1.00 86.38 103 ALA A CA 1
ATOM 730 C C . ALA A 1 103 ? -4.087 -1.496 19.202 1.00 86.38 103 ALA A C 1
ATOM 732 O O . ALA A 1 103 ? -4.373 -2.665 19.446 1.00 86.38 103 ALA A O 1
ATOM 733 N N . THR A 1 104 ? -3.468 -0.721 20.096 1.00 87.50 104 THR A N 1
ATOM 734 C CA . THR A 1 104 ? -3.129 -1.168 21.461 1.00 87.50 104 THR A CA 1
ATOM 735 C C . THR A 1 104 ? -4.352 -1.252 22.364 1.00 87.50 104 THR A C 1
ATOM 737 O O . THR A 1 104 ? -4.381 -2.084 23.267 1.00 87.50 104 THR A O 1
ATOM 740 N N . TYR A 1 105 ? -5.374 -0.429 22.115 1.00 85.62 105 TYR A N 1
ATOM 741 C CA . TYR A 1 105 ? -6.636 -0.503 22.842 1.00 85.62 105 TYR A CA 1
ATOM 742 C C . TYR A 1 105 ? -7.445 -1.757 22.490 1.00 85.62 105 TYR A C 1
ATOM 744 O O . TYR A 1 105 ? -8.016 -2.387 23.379 1.00 85.62 105 TYR A O 1
ATOM 752 N N . LEU A 1 106 ? -7.496 -2.131 21.207 1.00 83.25 106 LEU A N 1
ATOM 753 C CA . LEU A 1 106 ? -8.278 -3.277 20.744 1.00 83.25 106 LEU A CA 1
ATOM 754 C C . LEU A 1 106 ? -7.438 -4.187 19.829 1.00 83.25 106 LEU A C 1
ATOM 756 O O . LEU A 1 106 ? -7.627 -4.164 18.614 1.00 83.25 106 LEU A O 1
ATOM 760 N N . PRO A 1 107 ? -6.515 -4.998 20.381 1.00 82.06 107 PRO A N 1
ATOM 761 C CA . PRO A 1 107 ? -5.604 -5.820 19.591 1.00 82.06 107 PRO A CA 1
ATOM 762 C C . PRO A 1 107 ? -6.341 -7.006 18.955 1.00 82.06 107 PRO A C 1
ATOM 764 O O . PRO A 1 107 ? -6.405 -8.106 19.500 1.00 82.06 107 PRO A O 1
ATOM 767 N N . ILE A 1 108 ? -6.900 -6.783 17.772 1.00 77.19 108 ILE A N 1
ATOM 768 C CA . ILE A 1 108 ? -7.526 -7.822 16.953 1.00 77.19 108 ILE A CA 1
ATOM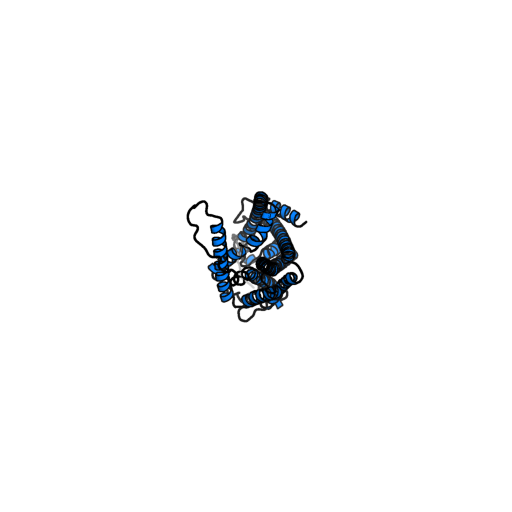 769 C C . ILE A 1 108 ? -6.509 -8.425 15.984 1.00 77.19 108 ILE A C 1
ATOM 771 O O . ILE A 1 108 ? -5.851 -7.730 15.206 1.00 77.19 108 ILE A O 1
ATOM 775 N N . ALA A 1 109 ? -6.381 -9.750 16.010 1.00 62.34 109 ALA A N 1
ATOM 776 C CA . ALA A 1 109 ? -5.471 -10.460 15.123 1.00 62.34 109 ALA A CA 1
ATOM 777 C C . ALA A 1 109 ? -5.909 -10.291 13.658 1.00 62.34 109 ALA A C 1
ATOM 779 O O . ALA A 1 109 ? -6.977 -10.750 13.267 1.00 62.34 109 ALA A O 1
ATOM 780 N N . GLY A 1 110 ? -5.074 -9.637 12.844 1.00 60.94 110 GLY A N 1
ATOM 781 C CA . GLY A 1 110 ? -5.360 -9.400 11.423 1.00 60.94 110 GLY A CA 1
ATOM 782 C C . GLY A 1 110 ? -6.339 -8.254 11.144 1.00 60.94 110 GLY A C 1
ATOM 783 O O . GLY A 1 110 ? -6.731 -8.063 9.994 1.00 60.94 110 GLY A O 1
ATOM 784 N N . GLY A 1 111 ? -6.721 -7.478 12.161 1.00 61.50 111 GLY A N 1
ATOM 785 C CA . GLY A 1 111 ? -7.580 -6.314 11.983 1.00 61.50 111 GLY A CA 1
ATOM 786 C C . GLY A 1 111 ? -6.846 -5.148 11.339 1.00 61.50 111 GLY A C 1
ATOM 787 O O . GLY A 1 111 ? -5.956 -4.551 11.941 1.00 61.50 111 GLY A O 1
ATOM 788 N N . THR A 1 112 ? -7.229 -4.808 10.113 1.00 71.94 112 THR A N 1
ATOM 789 C CA . THR A 1 112 ? -6.762 -3.596 9.434 1.00 71.94 112 THR A CA 1
ATOM 790 C C . THR A 1 112 ? -7.514 -2.367 9.944 1.00 71.94 112 THR A C 1
ATOM 792 O O . THR A 1 112 ? -8.554 -2.471 10.600 1.00 71.94 112 THR A O 1
ATOM 795 N N . MET A 1 113 ? -7.029 -1.173 9.591 1.00 77.00 113 MET A N 1
ATOM 796 C CA . MET A 1 113 ? -7.700 0.080 9.952 1.00 77.00 113 MET A CA 1
ATOM 797 C C . MET A 1 113 ? -9.154 0.156 9.451 1.00 77.00 113 MET A C 1
ATOM 799 O O . MET A 1 113 ? -10.000 0.795 10.074 1.00 77.00 113 MET A O 1
ATOM 803 N N . SER A 1 114 ? -9.474 -0.569 8.378 1.00 82.75 114 SER A N 1
ATOM 804 C CA . SER A 1 114 ? -10.831 -0.735 7.849 1.00 82.75 114 SER A CA 1
ATOM 805 C C . SER A 1 114 ? -11.804 -1.328 8.871 1.00 82.75 114 SER A C 1
ATOM 807 O O . SER A 1 114 ? -12.961 -0.913 8.923 1.00 82.75 114 SER A O 1
ATOM 809 N N . TYR A 1 115 ? -11.342 -2.236 9.736 1.00 84.25 115 TYR A N 1
ATOM 810 C CA . TYR A 1 115 ? -12.168 -2.786 10.811 1.00 84.25 115 TYR A CA 1
ATOM 811 C C . TYR A 1 115 ? -12.499 -1.721 11.865 1.00 84.25 115 TYR A C 1
ATOM 813 O O . TYR A 1 115 ? -13.657 -1.562 12.256 1.00 84.25 115 TYR A O 1
ATOM 821 N N . TYR A 1 116 ? -11.504 -0.937 12.293 1.00 85.44 116 TYR A N 1
ATOM 822 C CA . TYR A 1 116 ? -11.734 0.155 13.244 1.00 85.44 116 TYR A CA 1
ATOM 823 C C . TYR A 1 116 ? -12.648 1.232 12.651 1.00 85.44 116 TYR A C 1
ATOM 825 O O . TYR A 1 116 ? -13.507 1.759 13.354 1.00 85.44 116 TYR A O 1
ATOM 833 N N . ALA A 1 117 ? -12.537 1.509 11.350 1.00 86.06 117 ALA A N 1
ATOM 834 C CA . ALA A 1 117 ? -13.445 2.415 10.653 1.00 86.06 117 ALA A CA 1
ATOM 835 C C . ALA A 1 117 ? -14.898 1.913 10.655 1.00 86.06 117 ALA A C 1
ATOM 837 O O . ALA A 1 117 ? -15.810 2.696 10.932 1.00 86.06 117 ALA A O 1
ATOM 838 N N . HIS A 1 118 ? -15.108 0.612 10.432 1.00 85.81 118 HIS A N 1
ATOM 839 C CA . HIS A 1 118 ? -16.432 -0.009 10.519 1.00 85.81 118 HIS A CA 1
ATOM 840 C C . HIS A 1 118 ? -17.030 0.103 11.931 1.00 85.81 118 HIS A C 1
ATOM 842 O O . HIS A 1 118 ? -18.239 0.263 12.080 1.00 85.81 118 HIS A O 1
ATOM 848 N N . ARG A 1 119 ? -16.191 0.042 12.974 1.00 85.50 119 ARG A N 1
ATOM 849 C CA . ARG A 1 119 ? -16.629 0.111 14.376 1.00 85.50 119 ARG A CA 1
ATOM 850 C C . ARG A 1 119 ? -16.879 1.532 14.885 1.00 85.50 119 ARG A C 1
ATOM 852 O O . ARG A 1 119 ? -17.849 1.740 15.604 1.00 85.50 119 ARG A O 1
ATOM 859 N N . TYR A 1 120 ? -16.007 2.489 14.566 1.00 86.19 120 TYR A N 1
ATOM 860 C CA . TYR A 1 120 ? -16.031 3.832 15.169 1.00 86.19 120 TYR A CA 1
ATOM 861 C C . TYR A 1 120 ? -16.644 4.919 14.284 1.00 86.19 120 TYR A C 1
ATOM 863 O O . TYR A 1 120 ? -16.964 5.992 14.799 1.00 86.19 120 TYR A O 1
ATOM 871 N N . VAL A 1 121 ? -16.782 4.689 12.974 1.00 89.62 121 VAL A N 1
ATOM 872 C CA . VAL A 1 121 ? -17.264 5.723 12.046 1.00 89.62 121 VAL A CA 1
ATOM 873 C C . VAL A 1 121 ? -18.535 5.300 11.325 1.00 89.62 121 VAL A C 1
ATOM 875 O O . VAL A 1 121 ? -19.592 5.867 11.588 1.00 89.62 121 VAL A O 1
ATOM 878 N N . SER A 1 122 ? -18.443 4.337 10.410 1.00 91.69 122 SER A N 1
ATOM 879 C CA . SER A 1 122 ? -19.590 3.797 9.677 1.00 91.69 122 SER A CA 1
ATOM 880 C C . SER A 1 122 ? -19.198 2.556 8.873 1.00 91.69 122 SER A C 1
ATOM 882 O O . SER A 1 122 ? -18.045 2.401 8.458 1.00 91.69 122 SER A O 1
ATOM 884 N N . SER A 1 123 ? -20.182 1.710 8.556 1.00 88.00 123 SER A N 1
ATOM 885 C CA . SER A 1 123 ? -19.978 0.550 7.680 1.00 88.00 123 SER A CA 1
ATOM 886 C C . SER A 1 123 ? -19.485 0.930 6.282 1.00 88.00 123 SER A C 1
ATOM 888 O O . SER A 1 123 ? -18.616 0.256 5.733 1.00 88.00 123 SER A O 1
ATOM 890 N N . SER A 1 124 ? -19.976 2.042 5.724 1.00 91.12 124 SER A N 1
ATOM 891 C CA . SER A 1 124 ? -19.569 2.526 4.399 1.00 91.12 124 SER A CA 1
ATOM 892 C C . SER A 1 124 ? -18.109 2.978 4.355 1.00 91.12 124 SER A C 1
ATOM 894 O O . SER A 1 124 ? -17.417 2.713 3.375 1.00 91.12 124 SER A O 1
ATOM 896 N N . MET A 1 125 ? -17.614 3.614 5.420 1.00 88.56 125 MET A N 1
ATOM 897 C CA . MET A 1 125 ? -16.219 4.044 5.498 1.00 88.56 125 MET A CA 1
ATOM 898 C C . MET A 1 125 ? -15.275 2.859 5.690 1.00 88.56 125 MET A C 1
ATOM 900 O O . MET A 1 125 ? -14.226 2.816 5.056 1.00 88.56 125 MET A O 1
ATOM 904 N N . GLY A 1 126 ? -15.659 1.878 6.514 1.00 87.38 126 GLY A N 1
ATOM 905 C CA . GLY A 1 126 ? -14.906 0.629 6.657 1.00 87.38 126 GLY A CA 1
ATOM 906 C C . GLY A 1 126 ? -14.796 -0.137 5.339 1.00 87.38 126 GLY A C 1
ATOM 907 O O . GLY A 1 126 ? -13.699 -0.544 4.954 1.00 87.38 126 GLY A O 1
ATOM 908 N N . PHE A 1 127 ? -15.906 -0.245 4.603 1.00 90.31 127 PHE A N 1
ATOM 909 C CA . PHE A 1 127 ? -15.927 -0.812 3.254 1.00 90.31 127 PHE A CA 1
ATOM 910 C C . PHE A 1 127 ? -14.990 -0.044 2.310 1.00 90.31 127 PHE A C 1
ATOM 912 O O . PHE A 1 127 ? -14.086 -0.639 1.724 1.00 90.31 127 PHE A O 1
ATOM 919 N N . ALA A 1 128 ? -15.142 1.281 2.213 1.00 91.50 128 ALA A N 1
ATOM 920 C CA . ALA A 1 128 ? -14.336 2.116 1.324 1.00 91.50 128 ALA A CA 1
ATOM 921 C C . ALA A 1 128 ? -12.835 2.033 1.642 1.00 91.50 128 ALA A C 1
ATOM 923 O O . ALA A 1 128 ? -12.029 1.863 0.731 1.00 91.50 128 ALA A O 1
ATOM 924 N N . LEU A 1 129 ? -12.453 2.080 2.922 1.00 90.62 129 LEU A N 1
ATOM 925 C CA . LEU A 1 129 ? -11.056 1.984 3.353 1.00 90.62 129 LEU A CA 1
ATOM 926 C C . LEU A 1 129 ? -10.455 0.606 3.041 1.00 90.62 129 LEU A C 1
ATOM 928 O O . LEU A 1 129 ? -9.280 0.499 2.704 1.00 90.62 129 LEU A O 1
ATOM 932 N N . GLY A 1 130 ? -11.265 -0.455 3.116 1.00 89.06 130 GLY A N 1
ATOM 933 C CA . GLY A 1 130 ? -10.892 -1.797 2.668 1.00 89.06 130 GLY A CA 1
ATOM 934 C C . GLY A 1 130 ? -10.528 -1.847 1.183 1.00 89.06 130 GLY A C 1
ATOM 935 O O . GLY A 1 130 ? -9.435 -2.292 0.828 1.00 89.06 130 GLY A O 1
ATOM 936 N N . TYR A 1 131 ? -11.412 -1.348 0.316 1.00 91.69 131 TYR A N 1
ATOM 937 C CA . TYR A 1 131 ? -11.153 -1.301 -1.129 1.00 91.69 131 TYR A CA 1
ATOM 938 C C . TYR A 1 131 ? -10.017 -0.343 -1.490 1.00 91.69 131 TYR A C 1
ATOM 940 O O . TYR A 1 131 ? -9.218 -0.664 -2.367 1.00 91.69 131 TYR A O 1
ATOM 948 N N . LEU A 1 132 ? -9.899 0.789 -0.792 1.00 91.75 132 LEU A N 1
ATOM 949 C CA . LEU A 1 132 ? -8.795 1.732 -0.966 1.00 91.75 132 LEU A CA 1
ATOM 950 C C . LEU A 1 132 ? -7.450 1.072 -0.652 1.00 91.75 132 LEU A C 1
ATOM 952 O O . LEU A 1 132 ? -6.497 1.258 -1.400 1.00 91.75 132 LEU A O 1
ATOM 956 N N . TYR A 1 133 ? -7.380 0.257 0.404 1.00 89.56 133 TYR A N 1
ATOM 957 C CA . TYR A 1 133 ? -6.171 -0.491 0.744 1.00 89.56 133 TYR A CA 1
ATOM 958 C C . TYR A 1 133 ? -5.822 -1.540 -0.321 1.00 89.56 133 TYR A C 1
ATOM 960 O O . TYR A 1 133 ? -4.673 -1.618 -0.755 1.00 89.56 133 TYR A O 1
ATOM 968 N N . TRP A 1 134 ? -6.812 -2.300 -0.805 1.00 91.19 134 TRP A N 1
ATOM 969 C CA . TRP A 1 134 ? -6.618 -3.250 -1.908 1.00 91.19 134 TRP A CA 1
ATOM 970 C C . TRP A 1 134 ? -6.104 -2.564 -3.182 1.00 91.19 134 TRP A C 1
ATOM 972 O O . TRP A 1 134 ? -5.122 -3.026 -3.771 1.00 91.19 134 TRP A O 1
ATOM 982 N N . TYR A 1 135 ? -6.727 -1.446 -3.563 1.00 92.44 135 TYR A N 1
ATOM 983 C CA . TYR A 1 135 ? -6.338 -0.614 -4.702 1.00 92.44 135 TYR A CA 1
ATOM 984 C C . TYR A 1 135 ? -4.929 -0.032 -4.534 1.00 92.44 135 TYR A C 1
ATOM 986 O O . TYR A 1 135 ? -4.103 -0.160 -5.435 1.00 92.44 135 TYR A O 1
ATOM 994 N N . SER A 1 136 ? -4.624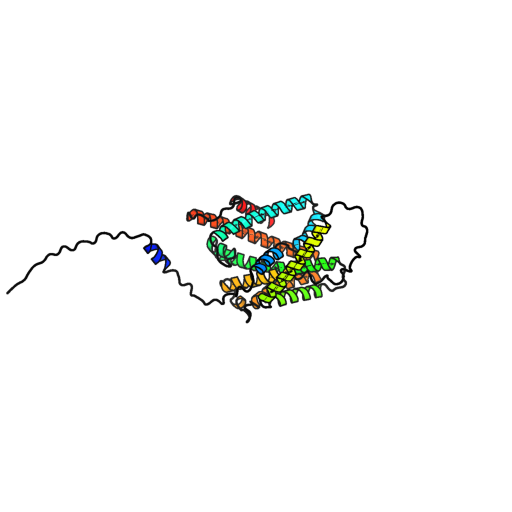 0.545 -3.369 1.00 90.00 136 SER A N 1
ATOM 995 C CA . SER A 1 136 ? -3.323 1.161 -3.088 1.00 90.00 136 SER A CA 1
ATOM 996 C C . SER A 1 136 ? -2.189 0.138 -3.119 1.00 90.00 136 SER A C 1
ATOM 998 O O . SER A 1 136 ? -1.105 0.446 -3.599 1.00 90.00 136 SER A O 1
ATOM 1000 N N . MET A 1 137 ? -2.426 -1.090 -2.649 1.00 87.12 137 MET A N 1
ATOM 1001 C CA . MET A 1 137 ? -1.451 -2.178 -2.778 1.00 87.12 137 MET A CA 1
ATOM 1002 C C . MET A 1 137 ? -1.378 -2.717 -4.213 1.00 87.12 137 MET A C 1
ATOM 1004 O O . MET A 1 137 ? -0.324 -3.166 -4.647 1.00 87.12 137 MET A O 1
ATOM 1008 N N . GLY A 1 138 ? -2.478 -2.654 -4.968 1.00 90.06 138 GLY A N 1
ATOM 1009 C CA . GLY A 1 138 ? -2.532 -3.060 -6.372 1.00 90.06 138 GLY A CA 1
ATOM 1010 C C . GLY A 1 138 ? -1.728 -2.145 -7.298 1.00 90.06 138 GLY A C 1
ATOM 1011 O O . GLY A 1 138 ? -0.969 -2.645 -8.122 1.00 90.06 138 GLY A O 1
ATOM 1012 N N . ILE A 1 139 ? -1.843 -0.820 -7.147 1.00 91.31 139 ILE A N 1
ATOM 1013 C CA . ILE A 1 139 ? -1.154 0.169 -8.000 1.00 91.31 139 ILE A CA 1
ATOM 1014 C C . ILE A 1 139 ? 0.361 0.238 -7.748 1.00 91.31 139 ILE A C 1
ATOM 1016 O O . ILE A 1 139 ? 1.128 0.609 -8.637 1.00 91.31 139 ILE A O 1
ATOM 1020 N N . LEU A 1 140 ? 0.813 -0.202 -6.570 1.00 87.88 140 LEU A N 1
ATOM 1021 C CA . LEU A 1 140 ? 2.235 -0.343 -6.258 1.00 87.88 140 LEU A CA 1
ATOM 1022 C C . LEU A 1 140 ? 2.918 -1.434 -7.099 1.00 87.88 140 LEU A C 1
ATOM 1024 O O . LEU A 1 140 ? 4.115 -1.354 -7.357 1.00 87.88 140 LEU A O 1
ATOM 1028 N N . ILE A 1 141 ? 2.167 -2.426 -7.589 1.00 90.12 141 ILE A N 1
ATOM 1029 C CA . ILE A 1 141 ? 2.712 -3.491 -8.440 1.00 90.12 141 ILE A CA 1
ATOM 1030 C C . ILE A 1 141 ? 3.228 -2.921 -9.772 1.00 90.12 141 ILE A C 1
ATOM 1032 O O . ILE A 1 141 ? 4.415 -3.097 -10.059 1.00 90.12 141 ILE A O 1
ATOM 1036 N N . PRO A 1 142 ? 2.409 -2.225 -10.596 1.00 90.75 142 PRO A N 1
ATOM 1037 C CA . PRO A 1 142 ? 2.912 -1.641 -11.826 1.00 90.75 142 PRO A CA 1
ATOM 1038 C C . PRO A 1 142 ? 3.926 -0.520 -11.581 1.00 90.75 142 PRO A C 1
ATOM 1040 O O . PRO A 1 142 ? 4.811 -0.336 -12.412 1.00 90.75 142 PRO A O 1
ATOM 1043 N N . TYR A 1 143 ? 3.839 0.192 -10.451 1.00 88.19 143 TYR A N 1
ATOM 1044 C CA . TYR A 1 143 ? 4.826 1.200 -10.051 1.00 88.19 143 TYR A CA 1
ATOM 1045 C C . TYR A 1 143 ? 6.238 0.605 -9.954 1.00 88.19 143 TYR A C 1
ATOM 1047 O O . TYR A 1 143 ? 7.168 1.129 -10.567 1.00 88.19 143 TYR A O 1
ATOM 1055 N N . GLU A 1 144 ? 6.392 -0.529 -9.267 1.00 84.75 144 GLU A N 1
ATOM 1056 C CA . GLU A 1 144 ? 7.680 -1.221 -9.122 1.00 84.75 144 GLU A CA 1
ATOM 1057 C C . GLU A 1 144 ? 8.211 -1.760 -10.458 1.00 84.75 144 GLU A C 1
ATOM 1059 O O . GLU A 1 144 ? 9.399 -1.649 -10.766 1.00 84.75 144 GLU A O 1
ATOM 1064 N N . VAL A 1 145 ? 7.328 -2.303 -11.301 1.00 86.44 145 VAL A N 1
ATOM 1065 C CA . VAL A 1 145 ? 7.699 -2.789 -12.642 1.00 86.44 145 VAL A CA 1
ATOM 1066 C C . VAL A 1 145 ? 8.133 -1.629 -13.551 1.00 86.44 145 VAL A C 1
ATOM 1068 O O . VAL A 1 145 ? 9.079 -1.763 -14.334 1.00 86.44 145 VAL A O 1
ATOM 1071 N N . THR A 1 146 ? 7.502 -0.462 -13.429 1.00 88.19 146 THR A N 1
ATOM 1072 C CA . THR A 1 146 ? 7.900 0.743 -14.166 1.00 88.19 146 THR A CA 1
ATOM 1073 C C . THR A 1 146 ? 9.210 1.329 -13.647 1.00 88.19 146 THR A C 1
ATOM 1075 O O . THR A 1 146 ? 10.069 1.682 -14.453 1.00 88.19 146 THR A O 1
ATOM 1078 N N . ALA A 1 147 ? 9.428 1.350 -12.330 1.00 83.00 147 ALA A N 1
ATOM 1079 C CA . ALA A 1 147 ? 10.722 1.705 -11.747 1.00 83.00 147 ALA A CA 1
ATOM 1080 C C . ALA A 1 147 ? 11.835 0.792 -12.285 1.00 83.00 147 ALA A C 1
ATOM 1082 O O . ALA A 1 147 ? 12.924 1.251 -12.635 1.00 83.00 147 ALA A O 1
ATOM 1083 N N . ALA A 1 148 ? 11.542 -0.505 -12.416 1.00 80.44 148 ALA A N 1
ATOM 1084 C CA . ALA A 1 148 ? 12.475 -1.470 -12.969 1.00 80.44 148 ALA A CA 1
ATOM 1085 C C . ALA A 1 148 ? 12.821 -1.201 -14.438 1.00 80.44 148 ALA A C 1
ATOM 1087 O O . ALA A 1 148 ? 13.997 -1.294 -14.803 1.00 80.44 148 ALA A O 1
ATOM 1088 N N . SER A 1 149 ? 11.812 -0.837 -15.232 1.00 81.69 149 SER A N 1
ATOM 1089 C CA . SER A 1 149 ? 11.953 -0.471 -16.646 1.00 81.69 149 SER A CA 1
ATOM 1090 C C . SER A 1 149 ? 12.826 0.775 -16.806 1.00 81.69 149 SER A C 1
ATOM 1092 O O . SER A 1 149 ? 13.784 0.748 -17.566 1.00 81.69 149 SER A O 1
ATOM 1094 N N . LEU A 1 150 ? 12.594 1.813 -15.995 1.00 80.56 150 LEU A N 1
ATOM 1095 C CA . LEU A 1 150 ? 13.355 3.067 -16.037 1.00 80.56 150 LEU A CA 1
ATOM 1096 C C . LEU A 1 150 ? 14.853 2.869 -15.785 1.00 80.56 150 LEU A C 1
ATOM 1098 O O . LEU A 1 150 ? 15.687 3.517 -16.409 1.00 80.56 150 LEU A O 1
ATOM 1102 N N . VAL A 1 151 ? 15.210 1.955 -14.884 1.00 78.44 151 VAL A N 1
ATOM 1103 C CA . VAL A 1 151 ? 16.622 1.640 -14.657 1.00 78.44 151 VAL A CA 1
ATOM 1104 C C . VAL A 1 151 ? 17.210 0.859 -15.829 1.00 78.44 151 VAL A C 1
ATOM 1106 O O . VAL A 1 151 ? 18.382 1.030 -16.099 1.00 78.44 151 VAL A O 1
ATOM 1109 N N . VAL A 1 152 ? 16.465 -0.015 -16.509 1.00 78.25 152 VAL A N 1
ATOM 1110 C CA . VAL A 1 152 ? 17.005 -0.716 -17.691 1.00 78.25 152 VAL A CA 1
ATOM 1111 C C . VAL A 1 152 ? 17.188 0.249 -18.860 1.00 78.25 152 VAL A C 1
ATOM 1113 O O . VAL A 1 152 ? 18.240 0.218 -19.493 1.00 78.25 152 VAL A O 1
ATOM 1116 N N . ASP A 1 153 ? 16.243 1.170 -19.053 1.00 77.44 153 ASP A N 1
ATOM 1117 C CA . ASP A 1 153 ? 16.355 2.252 -20.037 1.00 77.44 153 ASP A CA 1
ATOM 1118 C C . ASP A 1 153 ? 17.603 3.120 -19.798 1.00 77.44 153 ASP A C 1
ATOM 1120 O O . ASP A 1 153 ? 18.225 3.578 -20.751 1.00 77.44 153 ASP A O 1
ATOM 1124 N N . TYR A 1 154 ? 18.015 3.307 -18.537 1.00 74.94 154 TYR A N 1
ATOM 1125 C CA . TYR A 1 154 ? 19.227 4.061 -18.192 1.00 74.94 154 TYR A CA 1
ATOM 1126 C C . TYR A 1 154 ? 20.522 3.434 -18.738 1.00 74.94 154 TYR A C 1
ATOM 1128 O O . TYR A 1 154 ? 21.474 4.159 -19.011 1.00 74.94 154 TYR A O 1
ATOM 1136 N N . TRP A 1 155 ? 20.577 2.108 -18.902 1.00 78.06 155 TRP A N 1
ATOM 1137 C CA . TRP A 1 155 ? 21.780 1.398 -19.362 1.00 78.06 155 TRP A CA 1
ATOM 1138 C C . TRP A 1 155 ? 21.790 1.115 -20.875 1.00 78.06 155 TRP A C 1
ATOM 1140 O O . TRP A 1 155 ? 22.592 0.296 -21.316 1.00 78.06 155 TRP A O 1
ATOM 1150 N N . GLU A 1 156 ? 20.917 1.767 -21.656 1.00 67.44 156 GLU A N 1
ATOM 1151 C CA . GLU A 1 156 ? 20.852 1.685 -23.130 1.00 67.44 156 GLU A CA 1
ATOM 1152 C C . GLU A 1 156 ? 20.970 0.252 -23.688 1.00 67.44 156 GLU A C 1
ATOM 1154 O O . GLU A 1 156 ? 21.719 -0.030 -24.621 1.00 67.44 156 GLU A O 1
ATOM 1159 N N . THR A 1 157 ? 20.239 -0.699 -23.104 1.00 69.25 157 THR A N 1
ATOM 1160 C CA . THR A 1 157 ? 20.205 -2.069 -23.631 1.00 69.25 157 THR A CA 1
ATOM 1161 C C . THR A 1 157 ? 19.236 -2.171 -24.810 1.00 69.25 157 THR A C 1
ATOM 1163 O O . THR A 1 157 ? 18.092 -1.744 -24.674 1.00 69.25 157 THR A O 1
ATOM 1166 N N . ASP A 1 158 ? 19.606 -2.859 -25.898 1.00 70.88 158 ASP A N 1
ATOM 1167 C CA . ASP A 1 158 ? 18.722 -3.200 -27.040 1.00 70.88 158 ASP A CA 1
ATOM 1168 C C . ASP A 1 158 ? 17.550 -4.152 -26.676 1.00 70.88 158 ASP A C 1
ATOM 1170 O O . ASP A 1 158 ? 16.903 -4.756 -27.536 1.00 70.88 158 ASP A O 1
ATOM 1174 N N . PHE A 1 159 ? 17.283 -4.358 -25.385 1.00 76.38 159 PHE A N 1
ATOM 1175 C CA . PHE A 1 159 ? 16.304 -5.318 -24.901 1.00 76.38 159 PHE A CA 1
ATOM 1176 C C . PHE A 1 159 ? 14.878 -4.740 -24.962 1.00 76.38 159 PHE A C 1
ATOM 1178 O O . PHE A 1 159 ? 14.627 -3.661 -24.424 1.00 76.38 159 PHE A O 1
ATOM 1185 N N . PRO A 1 160 ? 13.897 -5.452 -25.551 1.00 83.38 160 PRO A N 1
ATOM 1186 C CA . PRO A 1 160 ? 12.537 -4.941 -25.664 1.00 83.38 160 PRO A CA 1
ATOM 1187 C C . PRO A 1 160 ? 11.872 -4.789 -24.288 1.00 83.38 160 PRO A C 1
ATOM 1189 O O . PRO A 1 160 ? 11.622 -5.771 -23.586 1.00 83.38 160 PRO A O 1
ATOM 1192 N N . ILE A 1 161 ? 11.491 -3.557 -23.940 1.00 83.06 161 ILE A N 1
ATOM 1193 C CA . ILE A 1 161 ? 10.838 -3.196 -22.665 1.00 83.06 161 ILE A CA 1
ATOM 1194 C C . ILE A 1 161 ? 9.568 -4.030 -22.427 1.00 83.06 161 ILE A C 1
ATOM 1196 O O . ILE A 1 161 ? 9.309 -4.486 -21.314 1.00 83.06 161 ILE A O 1
ATOM 1200 N N . ALA A 1 162 ? 8.801 -4.309 -23.487 1.00 86.06 162 ALA A N 1
ATOM 1201 C CA . ALA A 1 162 ? 7.621 -5.169 -23.409 1.00 86.06 162 ALA A CA 1
ATOM 1202 C C . ALA A 1 162 ? 7.961 -6.576 -22.886 1.00 86.06 162 ALA A C 1
ATOM 1204 O O . ALA A 1 162 ? 7.242 -7.106 -22.039 1.00 86.06 162 ALA A O 1
ATOM 1205 N N . ALA A 1 163 ? 9.078 -7.165 -23.329 1.00 86.12 163 ALA A N 1
ATOM 1206 C CA . ALA A 1 163 ? 9.519 -8.467 -22.837 1.00 86.12 163 ALA A CA 1
ATOM 1207 C C . ALA A 1 163 ? 9.911 -8.386 -21.357 1.00 86.12 163 ALA A C 1
ATOM 1209 O O . ALA A 1 163 ? 9.522 -9.254 -20.577 1.00 86.12 163 ALA A O 1
ATOM 1210 N N . LEU A 1 164 ? 10.590 -7.314 -20.937 1.00 85.62 164 LEU A N 1
ATOM 1211 C CA . LEU A 1 164 ? 10.944 -7.106 -19.530 1.00 85.62 164 LEU A CA 1
ATOM 1212 C C . LEU A 1 164 ? 9.699 -7.084 -18.635 1.00 85.62 164 LEU A C 1
ATOM 1214 O O . LEU A 1 164 ? 9.639 -7.796 -17.634 1.00 85.62 164 LEU A O 1
ATOM 1218 N N . ILE A 1 165 ? 8.678 -6.327 -19.036 1.00 87.94 165 ILE A N 1
ATOM 1219 C CA . ILE A 1 165 ? 7.403 -6.234 -18.318 1.00 87.94 165 ILE A CA 1
ATOM 1220 C C . ILE A 1 165 ? 6.718 -7.605 -18.253 1.00 87.94 165 ILE A C 1
ATOM 1222 O O . ILE A 1 165 ? 6.304 -8.023 -17.171 1.00 87.94 165 ILE A O 1
ATOM 1226 N N . THR A 1 166 ? 6.645 -8.345 -19.370 1.00 89.56 166 THR A N 1
ATOM 1227 C CA . THR A 1 166 ? 6.030 -9.689 -19.392 1.00 89.56 166 THR A CA 1
ATOM 1228 C C . THR A 1 166 ? 6.719 -10.653 -18.422 1.00 89.56 166 THR A C 1
ATOM 1230 O O . THR A 1 166 ? 6.040 -11.361 -17.675 1.00 89.56 166 THR A O 1
ATOM 1233 N N . ILE A 1 167 ? 8.056 -10.657 -18.395 1.00 88.31 167 ILE A N 1
ATOM 1234 C CA . ILE A 1 167 ? 8.865 -11.536 -17.543 1.00 88.31 167 ILE A CA 1
ATOM 1235 C C . ILE A 1 167 ? 8.631 -11.187 -16.073 1.00 88.31 167 ILE A C 1
ATOM 1237 O O . ILE A 1 167 ? 8.370 -12.076 -15.264 1.00 88.31 167 ILE A O 1
ATOM 1241 N N . MET A 1 168 ? 8.653 -9.896 -15.739 1.00 85.19 168 MET A N 1
ATOM 1242 C CA . MET A 1 168 ? 8.448 -9.397 -14.378 1.00 85.19 168 MET A CA 1
ATOM 1243 C C . MET A 1 168 ? 7.057 -9.740 -13.843 1.00 85.19 168 MET A C 1
ATOM 1245 O O . MET A 1 168 ? 6.938 -10.295 -12.751 1.00 85.19 168 MET A O 1
ATOM 1249 N N . ILE A 1 169 ? 6.006 -9.469 -14.621 1.00 89.50 169 ILE A N 1
ATOM 1250 C CA . ILE A 1 169 ? 4.623 -9.787 -14.238 1.00 89.50 169 ILE A CA 1
ATOM 1251 C C . ILE A 1 169 ? 4.455 -11.296 -14.059 1.00 89.50 169 ILE A C 1
ATOM 1253 O O . ILE A 1 169 ? 3.912 -11.741 -13.048 1.00 89.50 169 ILE A O 1
ATOM 1257 N N . THR A 1 170 ? 4.952 -12.089 -15.012 1.00 89.19 170 THR A N 1
ATOM 1258 C CA . THR A 1 170 ? 4.844 -13.553 -14.958 1.00 89.19 170 THR A CA 1
ATOM 1259 C C . THR A 1 170 ? 5.534 -14.100 -13.714 1.00 89.19 170 THR A C 1
ATOM 1261 O O . THR A 1 170 ? 4.948 -14.909 -12.998 1.00 89.19 170 THR A O 1
ATOM 1264 N N . LEU A 1 171 ? 6.741 -13.626 -13.406 1.00 86.88 171 LEU A N 1
ATOM 1265 C CA . LEU A 1 171 ? 7.486 -14.056 -12.228 1.00 86.88 171 LEU A CA 1
ATOM 1266 C C . LEU A 1 171 ? 6.765 -13.677 -10.927 1.00 86.88 171 LEU A C 1
ATOM 1268 O O . LEU A 1 171 ? 6.617 -14.530 -10.054 1.00 86.88 171 LEU A O 1
ATOM 1272 N N . ILE A 1 172 ? 6.249 -12.449 -10.814 1.00 86.75 172 ILE A N 1
ATOM 1273 C CA . ILE A 1 172 ? 5.490 -11.987 -9.638 1.00 86.75 172 ILE A CA 1
ATOM 1274 C C . ILE A 1 172 ? 4.229 -12.841 -9.421 1.00 86.75 172 ILE A C 1
ATOM 1276 O O . ILE A 1 172 ? 3.944 -13.263 -8.296 1.00 86.75 172 ILE A O 1
ATOM 1280 N N . VAL A 1 173 ? 3.482 -13.137 -10.490 1.00 89.38 173 VAL A N 1
ATOM 1281 C CA . VAL A 1 173 ? 2.266 -13.964 -10.419 1.00 89.38 173 VAL A CA 1
ATOM 1282 C C . VAL A 1 173 ? 2.602 -15.405 -10.053 1.00 89.38 173 VAL A C 1
ATOM 1284 O O . VAL A 1 173 ? 1.962 -15.970 -9.168 1.00 89.38 173 VAL A O 1
ATOM 1287 N N . VAL A 1 174 ? 3.614 -16.000 -10.688 1.00 88.06 174 VAL A N 1
ATOM 1288 C CA . VAL A 1 174 ? 4.035 -17.378 -10.402 1.00 88.06 174 VAL A CA 1
ATOM 1289 C C . VAL A 1 174 ? 4.475 -17.508 -8.948 1.00 88.06 174 VAL A C 1
ATOM 1291 O O . VAL A 1 174 ? 3.980 -18.399 -8.260 1.00 88.06 174 VAL A O 1
ATOM 1294 N N . LEU A 1 175 ? 5.313 -16.597 -8.443 1.00 84.44 175 LEU A N 1
ATOM 1295 C CA . LEU A 1 175 ? 5.751 -16.607 -7.044 1.00 84.44 175 LEU A CA 1
ATOM 1296 C C . LEU A 1 175 ? 4.582 -16.493 -6.058 1.00 84.44 175 LEU A C 1
ATOM 1298 O O . LEU A 1 175 ? 4.583 -17.170 -5.034 1.00 84.44 175 LEU A O 1
ATOM 1302 N N . ASN A 1 176 ? 3.557 -15.699 -6.377 1.00 86.62 176 ASN A N 1
ATOM 1303 C CA . ASN A 1 176 ? 2.368 -15.553 -5.533 1.00 86.62 176 ASN A CA 1
ATOM 1304 C C . ASN A 1 176 ? 1.410 -16.756 -5.589 1.00 86.62 176 ASN A C 1
ATOM 1306 O O . ASN A 1 176 ? 0.605 -16.940 -4.676 1.00 86.62 176 ASN A O 1
ATOM 1310 N N . LEU A 1 177 ? 1.484 -17.581 -6.638 1.00 85.81 177 LEU A N 1
ATOM 1311 C CA . LEU A 1 177 ? 0.707 -18.819 -6.759 1.00 85.81 177 LEU A CA 1
ATOM 1312 C C . LEU A 1 177 ? 1.368 -20.016 -6.056 1.00 85.81 177 LEU A C 1
ATOM 1314 O O . LEU A 1 177 ? 0.689 -21.015 -5.792 1.00 85.81 177 LEU A O 1
ATOM 1318 N N . LEU A 1 178 ? 2.665 -19.926 -5.749 1.00 84.38 178 LEU A N 1
ATOM 1319 C CA . LEU A 1 178 ? 3.397 -20.941 -4.995 1.00 84.38 178 LEU A CA 1
ATOM 1320 C C . LEU A 1 178 ? 2.932 -21.005 -3.526 1.00 84.38 178 LEU A C 1
ATOM 1322 O O . LEU A 1 178 ? 2.387 -20.039 -2.985 1.00 84.38 178 LEU A O 1
ATOM 1326 N N . PRO A 1 179 ? 3.131 -22.151 -2.847 1.00 79.38 179 PRO A N 1
ATOM 1327 C CA . PRO A 1 179 ? 2.835 -22.268 -1.424 1.00 79.38 179 PRO A CA 1
ATOM 1328 C C . PRO A 1 179 ? 3.603 -21.226 -0.596 1.00 79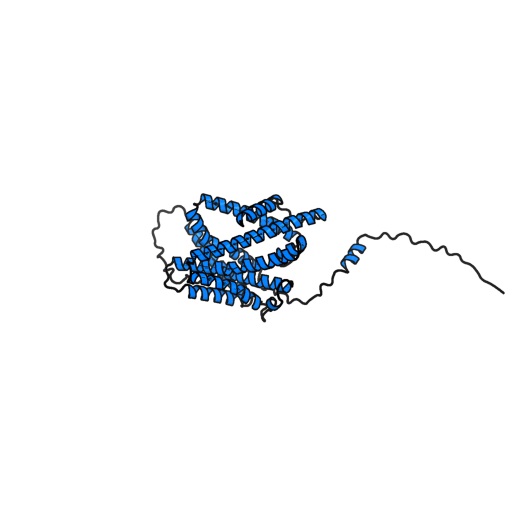.38 179 PRO A C 1
ATOM 1330 O O . PRO A 1 179 ? 4.765 -20.920 -0.863 1.00 79.38 179 PRO A O 1
ATOM 1333 N N . VAL A 1 180 ? 2.950 -20.721 0.458 1.00 71.50 180 VAL A N 1
ATOM 1334 C CA . VAL A 1 180 ? 3.435 -19.600 1.291 1.00 71.50 180 VAL A CA 1
ATOM 1335 C C . VAL A 1 180 ? 4.820 -19.836 1.914 1.00 71.50 180 VAL A C 1
ATOM 1337 O O . VAL A 1 180 ? 5.542 -18.884 2.202 1.00 71.50 180 VAL A O 1
ATOM 1340 N N . SER A 1 181 ? 5.214 -21.099 2.105 1.00 71.25 181 SER A N 1
ATOM 1341 C CA . SER A 1 181 ? 6.543 -21.472 2.594 1.00 71.25 181 SER A CA 1
ATOM 1342 C C . SER A 1 181 ? 7.645 -21.121 1.596 1.00 71.25 181 SER A C 1
ATOM 1344 O O . SER A 1 181 ? 8.634 -20.505 1.981 1.00 71.25 181 SER A O 1
ATOM 1346 N N . VAL A 1 182 ? 7.445 -21.463 0.320 1.00 76.88 182 VAL A N 1
ATOM 1347 C CA . VAL A 1 182 ? 8.389 -21.171 -0.766 1.00 76.88 182 VAL A CA 1
ATOM 1348 C C . VAL A 1 182 ? 8.425 -19.672 -1.026 1.00 76.88 182 VAL A C 1
ATOM 1350 O O . VAL A 1 182 ? 9.503 -19.098 -1.129 1.00 76.88 182 VAL A O 1
ATOM 1353 N N . TYR A 1 183 ? 7.257 -19.023 -1.036 1.00 76.88 183 TYR A N 1
ATOM 1354 C CA . TYR A 1 183 ? 7.156 -17.569 -1.149 1.00 76.88 183 TYR A CA 1
ATOM 1355 C C . TYR A 1 183 ? 8.011 -16.861 -0.079 1.00 76.88 183 TYR A C 1
ATOM 1357 O O . TYR A 1 183 ? 8.880 -16.059 -0.415 1.00 76.88 183 TYR A O 1
ATOM 1365 N N . GLY A 1 184 ? 7.850 -17.230 1.197 1.00 69.31 184 GLY A N 1
ATOM 1366 C CA . GLY A 1 184 ? 8.603 -16.616 2.294 1.00 69.31 184 GLY A CA 1
ATOM 1367 C C . GLY A 1 184 ? 10.115 -16.862 2.238 1.00 69.31 184 GLY A C 1
ATOM 1368 O O . GLY A 1 184 ? 10.884 -16.004 2.665 1.00 69.31 184 GLY A O 1
ATOM 1369 N N . GLU A 1 185 ? 10.559 -18.003 1.704 1.00 76.50 185 GLU A N 1
ATOM 1370 C CA . GLU A 1 185 ? 11.986 -18.262 1.468 1.00 76.50 185 GLU A CA 1
ATOM 1371 C C . GLU A 1 185 ? 12.528 -17.429 0.305 1.00 76.50 185 GLU A C 1
ATOM 1373 O O . GLU A 1 185 ? 13.592 -16.829 0.437 1.00 76.50 185 GLU A O 1
ATOM 1378 N N . THR A 1 186 ? 11.796 -17.329 -0.809 1.00 72.25 186 THR A N 1
ATOM 1379 C CA . THR A 1 186 ? 12.216 -16.487 -1.942 1.00 72.25 186 THR A CA 1
ATOM 1380 C C . THR A 1 186 ? 12.324 -15.022 -1.541 1.00 72.25 186 THR A C 1
ATOM 1382 O O . THR A 1 186 ? 13.306 -14.361 -1.865 1.00 72.25 186 THR A O 1
ATOM 1385 N N . GLU A 1 187 ? 11.369 -14.528 -0.759 1.00 71.12 187 GLU A N 1
ATOM 1386 C CA . GLU A 1 187 ? 11.359 -13.150 -0.283 1.00 71.12 187 GLU A CA 1
ATOM 1387 C C . GLU A 1 187 ? 12.506 -12.863 0.693 1.00 71.12 187 GLU A C 1
ATOM 1389 O O . GLU A 1 187 ? 13.123 -11.805 0.606 1.00 71.12 187 GLU A O 1
ATOM 1394 N N . PHE A 1 188 ? 12.865 -13.828 1.549 1.00 70.69 188 PHE A N 1
ATOM 1395 C CA . PHE A 1 188 ? 14.056 -13.736 2.397 1.00 70.69 188 PHE A CA 1
ATOM 1396 C C . PHE A 1 188 ? 15.321 -13.502 1.557 1.00 70.69 188 PHE A C 1
ATOM 1398 O O . PHE A 1 188 ? 16.049 -12.538 1.788 1.00 70.69 188 PHE A O 1
ATOM 1405 N N . TRP A 1 189 ? 15.552 -14.328 0.533 1.00 70.94 189 TRP A N 1
ATOM 1406 C CA . TRP A 1 189 ? 16.720 -14.184 -0.342 1.00 70.94 189 TRP A CA 1
ATOM 1407 C C . TRP A 1 189 ? 16.716 -12.864 -1.117 1.00 70.94 189 TRP A C 1
ATOM 1409 O O . TRP A 1 189 ? 17.753 -12.213 -1.245 1.00 70.94 189 TRP A O 1
ATOM 1419 N N . PHE A 1 190 ? 15.550 -12.440 -1.598 1.00 68.75 190 PHE A N 1
ATOM 1420 C CA . PHE A 1 190 ? 15.399 -11.198 -2.348 1.00 68.75 190 PHE A CA 1
ATOM 1421 C C . PHE A 1 190 ? 15.672 -9.947 -1.509 1.00 68.75 190 PHE A C 1
ATOM 1423 O O . PHE A 1 190 ? 16.339 -9.029 -1.990 1.00 68.75 190 PHE A O 1
ATOM 1430 N N . VAL A 1 191 ? 15.205 -9.910 -0.258 1.00 65.38 1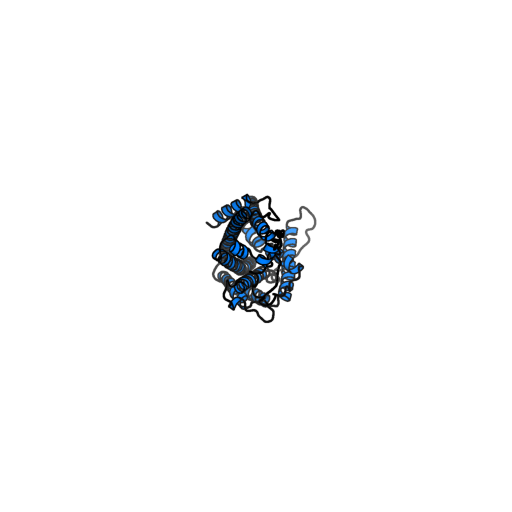91 VAL A N 1
ATOM 1431 C CA . VAL A 1 191 ? 15.503 -8.801 0.658 1.00 65.38 191 VAL A CA 1
ATOM 1432 C C . VAL A 1 191 ? 16.979 -8.821 1.070 1.00 65.38 191 VAL A C 1
ATOM 1434 O O . VAL A 1 191 ? 17.605 -7.766 1.079 1.00 65.38 191 VAL A O 1
ATOM 1437 N N . SER A 1 192 ? 17.583 -9.996 1.295 1.00 66.31 192 SER A N 1
ATOM 1438 C CA . SER A 1 192 ? 19.015 -10.101 1.622 1.00 66.31 192 SER A CA 1
ATOM 1439 C C . SER A 1 192 ? 19.904 -9.524 0.522 1.00 66.31 192 SER A C 1
ATOM 1441 O O . SER A 1 192 ? 20.862 -8.810 0.809 1.00 66.31 192 SER A O 1
ATOM 1443 N N . LEU A 1 193 ? 19.582 -9.806 -0.743 1.00 64.81 193 LEU A N 1
ATOM 1444 C CA . LEU A 1 193 ? 20.324 -9.271 -1.888 1.00 64.81 193 LEU A CA 1
ATOM 1445 C C . LEU A 1 193 ? 20.164 -7.750 -2.016 1.00 64.81 193 LEU A C 1
ATOM 1447 O O . LEU A 1 193 ? 21.124 -7.048 -2.330 1.00 64.81 193 LEU A O 1
ATOM 1451 N N . LYS A 1 194 ? 18.965 -7.232 -1.737 1.00 62.28 194 LYS A N 1
ATOM 1452 C CA . LYS A 1 194 ? 18.665 -5.796 -1.771 1.00 62.28 194 LYS A CA 1
ATOM 1453 C C . LYS A 1 194 ? 19.427 -5.017 -0.694 1.00 62.28 194 LYS A C 1
ATOM 1455 O O . LYS A 1 194 ? 20.028 -3.983 -1.001 1.00 62.28 194 LYS A O 1
ATOM 1460 N N . ASP A 1 195 ? 19.463 -5.525 0.534 1.00 63.22 195 ASP A N 1
ATOM 1461 C CA . ASP A 1 195 ? 20.194 -4.889 1.635 1.00 63.22 195 ASP A CA 1
ATOM 1462 C C . ASP A 1 195 ? 21.700 -4.848 1.354 1.00 63.22 195 ASP A C 1
ATOM 1464 O O . ASP A 1 195 ? 22.326 -3.808 1.558 1.00 63.22 195 ASP A O 1
ATOM 1468 N N . GLN A 1 196 ? 22.266 -5.916 0.778 1.00 60.94 196 GLN A N 1
ATOM 1469 C CA . GLN A 1 196 ? 23.682 -5.937 0.406 1.00 60.94 196 GLN A CA 1
ATOM 1470 C C . GLN A 1 196 ? 24.018 -4.835 -0.609 1.00 60.94 196 GLN A C 1
ATOM 1472 O O . GLN A 1 196 ? 24.922 -4.040 -0.371 1.00 60.94 196 GLN A O 1
ATOM 1477 N N . THR A 1 197 ? 23.227 -4.696 -1.680 1.00 61.25 197 THR A N 1
ATOM 1478 C CA . THR A 1 197 ? 23.455 -3.629 -2.675 1.00 61.25 197 THR A CA 1
ATOM 1479 C C . THR A 1 197 ? 23.331 -2.221 -2.088 1.00 61.25 197 THR A C 1
ATOM 1481 O O . THR A 1 197 ? 24.039 -1.302 -2.505 1.00 61.25 197 THR A O 1
ATOM 1484 N N . THR A 1 198 ? 22.459 -2.039 -1.093 1.00 59.81 198 THR A N 1
ATOM 1485 C CA . THR A 1 198 ? 22.271 -0.749 -0.415 1.00 59.81 198 THR A CA 1
ATOM 1486 C C . THR A 1 198 ? 23.483 -0.404 0.449 1.00 59.81 198 THR A C 1
ATOM 1488 O O . THR A 1 198 ? 23.957 0.731 0.421 1.00 59.81 198 THR A O 1
ATOM 1491 N N . ILE A 1 199 ? 24.017 -1.384 1.179 1.00 61.34 199 ILE A N 1
ATOM 1492 C CA . ILE A 1 199 ? 25.218 -1.233 2.009 1.00 61.34 199 ILE A CA 1
ATOM 1493 C C . ILE A 1 199 ? 26.445 -0.943 1.136 1.00 61.34 199 ILE A C 1
ATOM 1495 O O . ILE A 1 199 ? 27.218 -0.032 1.440 1.00 61.34 199 ILE A O 1
ATOM 1499 N N . ASP A 1 200 ? 26.591 -1.648 0.016 1.00 59.34 200 ASP A N 1
ATOM 1500 C CA . ASP A 1 200 ? 27.695 -1.439 -0.925 1.00 59.34 200 ASP A CA 1
ATOM 1501 C C . ASP A 1 200 ? 27.642 -0.020 -1.531 1.00 59.34 200 ASP A C 1
ATOM 1503 O O . ASP A 1 200 ? 28.658 0.666 -1.635 1.00 59.34 200 ASP A O 1
ATOM 1507 N N . SER A 1 201 ? 26.441 0.485 -1.827 1.00 55.84 201 SER A N 1
ATOM 1508 C CA . SER A 1 201 ? 26.239 1.856 -2.326 1.00 55.84 201 SER A CA 1
ATOM 1509 C C . SER A 1 201 ? 26.515 2.926 -1.256 1.00 55.84 201 SER A C 1
ATOM 1511 O O . SER A 1 201 ? 27.113 3.967 -1.535 1.00 55.84 201 SER A O 1
ATOM 1513 N N . ALA A 1 202 ? 26.090 2.679 -0.013 1.00 53.34 202 ALA A N 1
ATOM 1514 C CA . ALA A 1 202 ? 26.300 3.594 1.107 1.00 53.34 202 ALA A CA 1
ATOM 1515 C C . ALA A 1 202 ? 27.779 3.675 1.515 1.00 53.34 202 ALA A C 1
ATOM 1517 O O . ALA A 1 202 ? 28.282 4.762 1.803 1.00 53.34 202 ALA A O 1
ATOM 1518 N N . SER A 1 203 ? 28.495 2.548 1.486 1.00 51.44 203 SER A N 1
ATOM 1519 C CA . SER A 1 203 ? 29.931 2.500 1.782 1.00 51.44 203 SER A CA 1
ATOM 1520 C C . SER A 1 203 ? 30.771 3.247 0.741 1.00 51.44 203 SER A C 1
ATOM 1522 O O . SER A 1 203 ? 31.713 3.939 1.119 1.00 51.44 203 SER A O 1
ATOM 1524 N N . ALA A 1 204 ? 30.369 3.241 -0.535 1.00 53.09 204 ALA A N 1
ATOM 1525 C CA . ALA A 1 204 ? 31.015 4.032 -1.587 1.00 53.09 204 ALA A CA 1
ATOM 1526 C C . ALA A 1 204 ? 30.898 5.558 -1.382 1.00 53.09 204 ALA A C 1
ATOM 1528 O O . ALA A 1 204 ? 31.726 6.316 -1.883 1.00 53.09 204 ALA A O 1
ATOM 1529 N N . THR A 1 205 ? 29.898 6.019 -0.622 1.00 46.97 205 THR A N 1
ATOM 1530 C CA . THR A 1 205 ? 29.694 7.447 -0.303 1.00 46.97 205 THR A CA 1
ATOM 1531 C C . THR A 1 205 ? 30.375 7.845 1.022 1.00 46.97 205 THR A C 1
ATOM 1533 O O . THR A 1 205 ? 30.471 9.026 1.347 1.00 46.97 205 THR A O 1
ATOM 1536 N N . GLY A 1 206 ? 30.864 6.867 1.795 1.00 44.16 206 GLY A N 1
ATOM 1537 C CA . GLY A 1 206 ? 31.251 7.011 3.201 1.00 44.16 206 GLY A CA 1
ATOM 1538 C C . GLY A 1 206 ? 32.745 6.945 3.531 1.00 44.16 206 GLY A C 1
ATOM 1539 O O . GLY A 1 206 ? 33.069 6.793 4.706 1.00 44.16 206 GLY A O 1
ATOM 1540 N N . THR A 1 207 ? 33.666 7.068 2.571 1.00 38.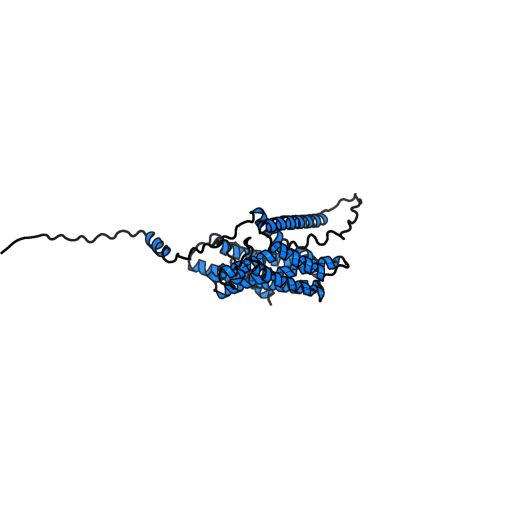34 207 THR A N 1
ATOM 1541 C CA . THR A 1 207 ? 35.113 7.133 2.869 1.00 38.34 207 THR A CA 1
ATOM 1542 C C . THR A 1 207 ? 35.723 8.482 2.502 1.00 38.34 207 THR A C 1
ATOM 1544 O O . THR A 1 207 ? 35.988 8.779 1.339 1.00 38.34 207 THR A O 1
ATOM 1547 N N . THR A 1 208 ? 35.996 9.290 3.527 1.00 34.53 208 THR A N 1
ATOM 1548 C CA . THR A 1 208 ? 37.010 10.348 3.494 1.00 34.53 208 THR A CA 1
ATOM 1549 C C . THR A 1 208 ? 38.412 9.741 3.380 1.00 34.53 208 THR A C 1
ATOM 1551 O O . THR A 1 208 ? 38.732 8.847 4.154 1.00 34.53 208 THR A O 1
ATOM 1554 N N . LEU A 1 209 ? 39.243 10.323 2.505 1.00 39.31 209 LEU A N 1
ATOM 1555 C CA . LEU A 1 209 ? 40.713 10.383 2.585 1.00 39.31 209 LEU A CA 1
ATOM 1556 C C . LEU A 1 209 ? 41.463 9.045 2.740 1.00 39.31 209 LEU A C 1
ATOM 1558 O O . LEU A 1 209 ? 41.855 8.686 3.843 1.00 39.31 209 LEU A O 1
ATOM 1562 N N . ASP A 1 210 ? 41.828 8.418 1.618 1.00 27.92 210 ASP A N 1
ATOM 1563 C CA . ASP A 1 210 ? 43.140 7.766 1.555 1.00 27.92 210 ASP A CA 1
ATOM 1564 C C . ASP A 1 210 ? 43.811 8.002 0.192 1.00 27.92 210 ASP A C 1
ATOM 1566 O O . ASP A 1 210 ? 43.428 7.472 -0.853 1.00 27.92 210 ASP A O 1
ATOM 1570 N N . LEU A 1 211 ? 44.807 8.889 0.207 1.00 42.34 211 LEU A N 1
ATOM 1571 C CA . LEU A 1 211 ? 45.691 9.197 -0.909 1.00 42.34 211 LEU A CA 1
ATOM 1572 C C . LEU A 1 211 ? 46.800 8.137 -0.933 1.00 42.34 211 LEU A C 1
ATOM 1574 O O . LEU A 1 211 ? 47.887 8.404 -0.440 1.00 42.34 211 LEU A O 1
ATOM 1578 N N . SER A 1 212 ? 46.526 6.932 -1.445 1.00 35.91 212 SER A N 1
ATOM 1579 C CA . SER A 1 212 ? 47.519 6.011 -2.048 1.00 35.91 212 SER A CA 1
ATOM 1580 C C . SER A 1 212 ? 46.969 4.592 -2.236 1.00 35.91 212 SER A C 1
ATOM 1582 O O . SER A 1 212 ? 47.396 3.652 -1.580 1.00 35.91 212 SER A O 1
ATOM 1584 N N . THR A 1 213 ? 46.058 4.389 -3.188 1.00 28.91 213 THR A N 1
ATOM 1585 C CA . THR A 1 213 ? 46.015 3.136 -3.974 1.00 28.91 213 THR A CA 1
ATOM 1586 C C . THR A 1 213 ? 45.107 3.318 -5.184 1.00 28.91 213 THR A C 1
ATOM 1588 O O . THR A 1 213 ? 43.952 2.908 -5.235 1.00 28.91 213 THR A O 1
ATOM 1591 N N . THR A 1 214 ? 45.664 3.942 -6.217 1.00 35.69 214 THR A N 1
ATOM 1592 C CA . THR A 1 214 ? 45.245 3.727 -7.601 1.00 35.69 214 THR A CA 1
ATOM 1593 C C . THR A 1 214 ? 45.588 2.283 -7.973 1.00 35.69 214 THR A C 1
ATOM 1595 O O . THR A 1 214 ? 46.616 2.013 -8.582 1.00 35.69 214 THR A O 1
ATOM 1598 N N . THR A 1 215 ? 44.735 1.335 -7.598 1.00 30.78 215 THR A N 1
ATOM 1599 C CA . THR A 1 215 ? 44.735 -0.011 -8.182 1.00 30.78 215 THR A CA 1
ATOM 1600 C C . THR A 1 215 ? 43.301 -0.485 -8.351 1.00 30.78 215 THR A C 1
ATOM 1602 O O . THR A 1 215 ? 42.696 -1.059 -7.455 1.00 30.78 215 THR A O 1
ATOM 1605 N N . SER A 1 216 ? 42.789 -0.220 -9.556 1.00 30.67 216 SER A N 1
ATOM 1606 C CA . SER A 1 216 ? 42.089 -1.208 -10.379 1.00 30.67 216 SER A CA 1
ATOM 1607 C C . SER A 1 216 ? 41.041 -2.074 -9.672 1.00 30.67 216 SER A C 1
ATOM 1609 O O . SER A 1 216 ? 41.273 -3.256 -9.431 1.00 30.67 216 SER A O 1
ATOM 1611 N N . TYR A 1 217 ? 39.837 -1.531 -9.500 1.00 26.25 217 TYR A N 1
ATOM 1612 C CA . TYR A 1 217 ? 38.660 -2.340 -9.806 1.00 26.25 217 TYR A CA 1
ATOM 1613 C C . TYR A 1 217 ? 38.399 -2.198 -11.307 1.00 26.25 217 TYR A C 1
ATOM 1615 O O . TYR A 1 217 ? 38.048 -1.102 -11.753 1.00 26.25 217 TYR A O 1
ATOM 1623 N N . PRO A 1 218 ? 38.625 -3.243 -12.126 1.00 27.23 218 PRO A N 1
ATOM 1624 C CA . PRO A 1 218 ? 38.148 -3.208 -13.493 1.00 27.23 218 PRO A CA 1
ATOM 1625 C C . PRO A 1 218 ? 36.625 -3.098 -13.438 1.00 27.23 218 PRO A C 1
ATOM 1627 O O . PRO A 1 218 ? 35.975 -3.767 -12.633 1.00 27.23 218 PRO A O 1
ATOM 1630 N N . ALA A 1 219 ? 36.072 -2.231 -14.283 1.00 34.22 219 ALA A N 1
ATOM 1631 C CA . ALA A 1 219 ? 34.652 -2.192 -14.571 1.00 34.22 219 ALA A CA 1
ATOM 1632 C C . ALA A 1 219 ? 34.205 -3.611 -14.942 1.00 34.22 219 ALA A C 1
ATOM 1634 O O . ALA A 1 219 ? 34.446 -4.082 -16.054 1.00 34.22 219 ALA A O 1
ATOM 1635 N N . HIS A 1 220 ? 33.604 -4.325 -13.989 1.00 28.84 220 HIS A N 1
ATOM 1636 C CA . HIS A 1 220 ? 32.890 -5.545 -14.311 1.00 28.84 220 HIS A CA 1
ATOM 1637 C C . HIS A 1 220 ? 31.822 -5.160 -15.338 1.00 28.84 220 HIS A C 1
ATOM 1639 O O . HIS A 1 220 ? 31.115 -4.170 -15.122 1.00 28.84 220 HIS A O 1
ATOM 1645 N N . PRO A 1 221 ? 31.687 -5.900 -16.449 1.00 32.53 221 PRO A N 1
ATOM 1646 C CA . PRO A 1 221 ? 30.604 -5.660 -17.379 1.00 32.53 221 PRO A CA 1
ATOM 1647 C C . PRO A 1 221 ? 29.296 -5.919 -16.624 1.00 32.53 221 PRO A C 1
ATOM 1649 O O . PRO A 1 221 ? 28.911 -7.064 -16.400 1.00 32.53 221 PRO A O 1
ATOM 1652 N N . GLN A 1 222 ? 28.599 -4.852 -16.227 1.00 40.41 222 GLN A N 1
ATOM 1653 C CA . GLN A 1 222 ? 27.262 -4.898 -15.618 1.00 40.41 222 GLN A CA 1
ATOM 1654 C C . GLN A 1 222 ? 26.173 -5.336 -16.624 1.00 40.41 222 GLN A C 1
ATOM 1656 O O . GLN A 1 222 ? 24.984 -5.153 -16.393 1.00 40.41 222 GLN A O 1
ATOM 1661 N N . GLY A 1 223 ? 26.566 -5.945 -17.746 1.00 31.27 223 GLY A N 1
ATOM 1662 C CA . GLY A 1 223 ? 25.687 -6.350 -18.841 1.00 31.27 223 GLY A CA 1
ATOM 1663 C C . GLY A 1 223 ? 24.973 -7.692 -18.653 1.00 31.27 223 GLY A C 1
ATOM 1664 O O . GLY A 1 223 ? 24.300 -8.129 -19.576 1.00 31.27 223 GLY A O 1
ATOM 1665 N N . ALA A 1 224 ? 25.101 -8.374 -17.506 1.00 31.14 224 ALA A N 1
ATOM 1666 C CA . ALA A 1 224 ? 24.485 -9.699 -17.318 1.00 31.14 224 ALA A CA 1
ATOM 1667 C C . ALA A 1 224 ? 23.834 -9.956 -15.944 1.00 31.14 224 ALA A C 1
ATOM 1669 O O . ALA A 1 224 ? 23.147 -10.961 -15.779 1.00 31.14 224 ALA A O 1
ATOM 1670 N N . SER A 1 225 ? 23.984 -9.063 -14.961 1.00 38.16 225 SER A N 1
ATOM 1671 C CA . SER A 1 225 ? 23.335 -9.184 -13.639 1.00 38.16 225 SER A CA 1
ATOM 1672 C C . SER A 1 225 ? 22.053 -8.348 -13.500 1.00 38.16 225 SER A C 1
ATOM 1674 O O . SER A 1 225 ? 21.388 -8.384 -12.464 1.00 38.16 225 SER A O 1
ATOM 1676 N N . LEU A 1 226 ? 21.675 -7.609 -14.547 1.00 40.50 226 LEU A N 1
ATOM 1677 C CA . LEU A 1 226 ? 20.671 -6.547 -14.480 1.00 40.50 226 LEU A CA 1
ATOM 1678 C C . LEU A 1 226 ? 19.175 -6.959 -14.408 1.00 40.50 226 LEU A C 1
ATOM 1680 O O . LEU A 1 226 ? 18.378 -6.088 -14.039 1.00 40.50 226 LEU A O 1
ATOM 1684 N N . PRO A 1 227 ? 18.739 -8.220 -14.650 1.00 39.62 227 PRO A N 1
ATOM 1685 C CA . PRO A 1 227 ? 17.348 -8.607 -14.391 1.00 39.62 227 PRO A CA 1
ATOM 1686 C C . PRO A 1 227 ? 17.098 -9.220 -12.999 1.00 39.62 227 PRO A C 1
ATOM 1688 O O . PRO A 1 227 ? 15.944 -9.319 -12.586 1.00 39.62 227 PRO A O 1
ATOM 1691 N N . SER A 1 228 ? 18.128 -9.610 -12.240 1.00 38.91 228 SER A N 1
ATOM 1692 C CA . SER A 1 228 ? 17.928 -10.486 -11.070 1.00 38.91 228 SER A CA 1
ATOM 1693 C C . SER A 1 228 ? 17.404 -9.780 -9.809 1.00 38.91 228 SER A C 1
ATOM 1695 O O . SER A 1 228 ? 16.719 -10.410 -9.009 1.00 38.91 228 SER A O 1
ATOM 1697 N N . CYS A 1 229 ? 17.682 -8.483 -9.619 1.00 44.41 229 CYS A N 1
ATOM 1698 C CA . CYS A 1 229 ? 17.400 -7.784 -8.349 1.00 44.41 229 CYS A CA 1
ATOM 1699 C C . CYS A 1 229 ? 16.128 -6.918 -8.342 1.00 44.41 229 CYS A C 1
ATOM 1701 O O . CYS A 1 229 ? 15.760 -6.376 -7.301 1.00 44.41 229 CYS A O 1
ATOM 1703 N N . LYS A 1 230 ? 15.442 -6.762 -9.479 1.00 46.06 230 LYS A N 1
ATOM 1704 C CA . LYS A 1 230 ? 14.265 -5.881 -9.592 1.00 46.06 230 LYS A CA 1
ATOM 1705 C C . LYS A 1 230 ? 12.891 -6.508 -9.309 1.00 46.06 230 LYS A C 1
ATOM 1707 O O . LYS A 1 230 ? 12.017 -5.759 -8.875 1.00 46.06 230 LYS A O 1
ATOM 1712 N N . PRO A 1 231 ? 12.644 -7.826 -9.475 1.00 48.28 231 PRO A N 1
ATOM 1713 C CA . PRO A 1 231 ? 11.317 -8.387 -9.202 1.00 48.28 231 PRO A CA 1
ATOM 1714 C C . PRO A 1 231 ? 10.897 -8.362 -7.724 1.00 48.28 231 PRO A C 1
ATOM 1716 O O . PRO A 1 231 ? 9.727 -8.565 -7.402 1.00 48.28 231 PRO A O 1
ATOM 1719 N N . CYS A 1 232 ? 11.844 -8.096 -6.826 1.00 52.34 232 CYS A N 1
ATOM 1720 C CA . CYS A 1 232 ? 11.721 -8.265 -5.384 1.00 52.34 232 CYS A CA 1
ATOM 1721 C C . CYS A 1 232 ? 10.659 -7.371 -4.726 1.00 52.34 232 CYS A C 1
ATOM 1723 O O . CYS A 1 232 ? 10.013 -7.798 -3.775 1.00 52.34 232 CYS A O 1
ATOM 1725 N N . ALA A 1 233 ? 10.468 -6.139 -5.209 1.00 53.97 233 ALA A N 1
ATOM 1726 C CA . ALA A 1 233 ? 9.611 -5.167 -4.528 1.00 53.97 233 ALA A CA 1
ATOM 1727 C C . ALA A 1 233 ? 8.117 -5.336 -4.874 1.00 53.97 233 ALA A C 1
ATOM 1729 O O . ALA A 1 233 ? 7.270 -5.293 -3.986 1.00 53.97 233 ALA A O 1
ATOM 1730 N N . GLY A 1 234 ? 7.786 -5.634 -6.137 1.00 59.41 234 GLY A N 1
ATOM 1731 C CA . GLY A 1 234 ? 6.398 -5.833 -6.583 1.00 59.41 234 GLY A CA 1
ATOM 1732 C C . GLY A 1 234 ? 5.725 -7.094 -6.022 1.00 59.41 234 GLY A C 1
ATOM 1733 O O . GLY A 1 234 ? 4.500 -7.144 -5.886 1.00 59.41 234 GLY A O 1
ATOM 1734 N N . ASN A 1 235 ? 6.517 -8.112 -5.669 1.00 79.38 235 ASN A N 1
ATOM 1735 C CA . ASN A 1 235 ? 6.029 -9.407 -5.193 1.00 79.38 235 ASN A CA 1
ATOM 1736 C C . ASN A 1 235 ? 5.282 -9.301 -3.850 1.00 79.38 235 ASN A C 1
ATOM 1738 O O . ASN A 1 235 ? 4.178 -9.838 -3.720 1.00 79.38 235 ASN A O 1
ATOM 1742 N N . ALA A 1 236 ? 5.843 -8.536 -2.906 1.00 77.38 236 ALA A N 1
ATOM 1743 C CA . ALA A 1 236 ? 5.249 -8.261 -1.598 1.00 77.38 236 ALA A CA 1
ATOM 1744 C C . ALA A 1 236 ? 3.910 -7.521 -1.713 1.00 77.38 236 ALA A C 1
ATOM 1746 O O . ALA A 1 236 ? 2.955 -7.828 -0.995 1.00 77.38 236 ALA A O 1
ATOM 1747 N N . PHE A 1 237 ? 3.808 -6.579 -2.656 1.00 83.75 237 PHE A N 1
ATOM 1748 C CA . PHE A 1 237 ? 2.585 -5.810 -2.882 1.00 83.75 237 PHE A CA 1
ATOM 1749 C C . PHE A 1 237 ? 1.466 -6.655 -3.494 1.00 83.75 237 PHE A C 1
ATOM 1751 O O . PHE A 1 237 ? 0.317 -6.529 -3.066 1.00 83.75 237 PHE A O 1
ATOM 1758 N N . LEU A 1 238 ? 1.773 -7.578 -4.417 1.00 86.50 238 LEU A N 1
ATOM 1759 C CA . LEU A 1 238 ? 0.768 -8.520 -4.928 1.00 86.50 238 LEU A CA 1
ATOM 1760 C C . LEU A 1 238 ? 0.281 -9.475 -3.827 1.00 86.50 238 LEU A C 1
ATOM 1762 O O . LEU A 1 238 ? -0.926 -9.729 -3.718 1.00 86.50 238 LEU A O 1
ATOM 1766 N N . TYR A 1 239 ? 1.186 -9.946 -2.966 1.00 85.69 239 TYR A N 1
ATOM 1767 C CA . TYR A 1 239 ? 0.822 -10.768 -1.814 1.00 85.69 239 TYR A CA 1
ATOM 1768 C C . TYR A 1 239 ? -0.085 -9.993 -0.848 1.00 85.69 239 TYR A C 1
ATOM 1770 O O . TYR A 1 239 ? -1.174 -10.456 -0.506 1.00 85.69 239 TYR A O 1
ATOM 1778 N N . ALA A 1 240 ? 0.301 -8.774 -0.466 1.00 83.56 240 ALA A N 1
ATOM 1779 C CA . ALA A 1 240 ? -0.493 -7.918 0.411 1.00 83.56 240 ALA A CA 1
ATOM 1780 C C . ALA A 1 240 ? -1.863 -7.570 -0.201 1.00 83.56 240 ALA A C 1
ATOM 1782 O O . ALA A 1 240 ? -2.888 -7.705 0.471 1.00 83.56 240 ALA A O 1
ATOM 1783 N N . SER A 1 241 ? -1.911 -7.186 -1.480 1.00 88.19 241 SER A N 1
ATOM 1784 C CA . SER A 1 241 ? -3.147 -6.844 -2.198 1.00 88.19 241 SER A CA 1
ATOM 1785 C C . SER A 1 241 ? -4.109 -8.036 -2.261 1.00 88.19 241 SER A C 1
ATOM 1787 O O . SER A 1 241 ? -5.269 -7.922 -1.860 1.00 88.19 241 SER A O 1
ATOM 1789 N N . SER A 1 242 ? -3.627 -9.209 -2.680 1.00 89.56 242 SER A N 1
ATOM 1790 C CA . SER A 1 242 ? -4.462 -10.411 -2.805 1.00 89.56 242 SER A CA 1
ATOM 1791 C C . SER A 1 242 ? -4.994 -10.905 -1.455 1.00 89.56 242 SER A C 1
ATOM 1793 O O . SER A 1 242 ? -6.160 -11.294 -1.356 1.00 89.56 242 SER A O 1
ATOM 1795 N N . ARG A 1 243 ? -4.188 -10.837 -0.387 1.00 87.06 243 ARG A N 1
ATOM 1796 C CA . ARG A 1 243 ? -4.618 -11.192 0.978 1.00 87.06 243 ARG A CA 1
ATOM 1797 C C . ARG A 1 243 ? -5.596 -10.183 1.567 1.00 87.06 243 ARG A C 1
ATOM 1799 O O . ARG A 1 243 ? -6.511 -10.586 2.282 1.00 87.06 243 ARG A O 1
ATOM 1806 N N . SER A 1 244 ? -5.456 -8.908 1.224 1.00 87.56 244 SER A N 1
ATOM 1807 C CA . SER A 1 244 ? -6.418 -7.870 1.604 1.00 87.56 244 SER A CA 1
ATOM 1808 C C . SER A 1 244 ? -7.775 -8.110 0.954 1.00 87.56 244 SER A C 1
ATOM 1810 O O . SER A 1 244 ? -8.794 -8.091 1.640 1.00 87.56 244 SER A O 1
ATOM 1812 N N . LEU A 1 245 ? -7.792 -8.423 -0.344 1.00 89.12 245 LEU A N 1
ATOM 1813 C CA . LEU A 1 245 ? -9.022 -8.749 -1.065 1.00 89.12 245 LEU A CA 1
ATOM 1814 C C . LEU A 1 245 ? -9.669 -10.043 -0.552 1.00 89.12 245 LEU A C 1
ATOM 1816 O O . LEU A 1 245 ? -10.885 -10.097 -0.376 1.00 89.12 245 LEU A O 1
ATOM 1820 N N . TYR A 1 246 ? -8.862 -11.064 -0.250 1.00 88.31 246 TYR A N 1
ATOM 1821 C CA . TYR A 1 246 ? -9.332 -12.285 0.408 1.00 88.31 246 TYR A CA 1
ATOM 1822 C C . TYR A 1 246 ? -9.970 -11.984 1.773 1.00 88.31 246 TYR A C 1
ATOM 1824 O O . TYR A 1 246 ? -11.076 -12.444 2.044 1.00 88.31 246 TYR A O 1
ATOM 1832 N N . SER A 1 247 ? -9.315 -11.165 2.604 1.00 85.62 247 SER A N 1
ATOM 1833 C CA . SER A 1 247 ? -9.832 -10.755 3.918 1.00 85.62 247 SER A CA 1
ATOM 1834 C C . SER A 1 247 ? -11.174 -10.023 3.800 1.00 85.62 247 SER A C 1
ATOM 1836 O O . SER A 1 247 ? -12.114 -10.331 4.530 1.00 85.62 247 SER A O 1
ATOM 1838 N N . LEU A 1 248 ? -11.321 -9.133 2.811 1.00 85.75 248 LEU A N 1
ATOM 1839 C CA . LEU A 1 248 ? -12.591 -8.453 2.528 1.00 85.75 248 LEU A CA 1
ATOM 1840 C C . LEU A 1 248 ? -13.700 -9.420 2.098 1.00 85.75 248 LEU A C 1
ATOM 1842 O O . LEU A 1 248 ? -14.860 -9.222 2.461 1.00 85.75 248 LEU A O 1
ATOM 1846 N N . ALA A 1 249 ? -13.360 -10.461 1.337 1.00 87.00 249 ALA A N 1
ATOM 1847 C CA . ALA A 1 249 ? -14.313 -11.469 0.882 1.00 87.00 249 ALA A CA 1
ATOM 1848 C C . ALA A 1 249 ? -14.794 -12.371 2.023 1.00 87.00 249 ALA A C 1
ATOM 1850 O O . ALA A 1 249 ? -15.984 -12.675 2.105 1.00 87.00 249 ALA A O 1
ATOM 1851 N N . VAL A 1 250 ? -13.887 -12.754 2.925 1.00 85.19 250 VAL A N 1
ATOM 1852 C CA . VAL A 1 250 ? -14.222 -13.496 4.152 1.00 85.19 250 VAL A CA 1
ATOM 1853 C C . VAL A 1 250 ? -15.080 -12.636 5.083 1.00 85.19 250 VAL A C 1
ATOM 1855 O O . VAL A 1 250 ? -16.081 -13.115 5.603 1.00 85.19 250 VAL A O 1
ATOM 1858 N N . ALA A 1 251 ? -14.777 -11.341 5.203 1.00 81.19 251 ALA A N 1
ATOM 1859 C CA . ALA A 1 251 ? -15.566 -10.384 5.981 1.00 81.19 251 ALA A CA 1
ATOM 1860 C C . ALA A 1 251 ? -16.940 -10.032 5.362 1.00 81.19 251 ALA A C 1
ATOM 1862 O O . ALA A 1 251 ? -17.654 -9.186 5.895 1.00 81.19 251 ALA A O 1
ATOM 1863 N N . GLY A 1 252 ? -17.311 -10.615 4.215 1.00 83.12 252 GLY A N 1
ATOM 1864 C CA . GLY A 1 252 ? -18.584 -10.349 3.531 1.00 83.12 252 GLY A CA 1
ATOM 1865 C C . GLY A 1 252 ? -18.668 -8.994 2.815 1.00 83.12 252 GLY A C 1
ATOM 1866 O O . GLY A 1 252 ? -19.715 -8.661 2.267 1.00 83.12 252 GLY A O 1
ATOM 1867 N N . SER A 1 253 ? -17.575 -8.224 2.777 1.00 83.94 253 SER A N 1
ATOM 1868 C CA . SER A 1 253 ? -17.484 -6.927 2.087 1.00 83.94 253 SER A CA 1
ATOM 1869 C C . SER A 1 253 ? -17.098 -7.053 0.605 1.00 83.94 253 SER A C 1
ATOM 1871 O O . SER A 1 253 ? -17.186 -6.084 -0.146 1.00 83.94 253 SER A O 1
ATOM 1873 N N . ALA A 1 254 ? -16.671 -8.231 0.148 1.00 87.75 254 ALA A N 1
ATOM 1874 C CA . ALA A 1 254 ? -16.405 -8.516 -1.262 1.00 87.75 254 ALA A CA 1
ATOM 1875 C C . ALA A 1 254 ? -17.102 -9.816 -1.711 1.00 87.75 254 ALA A C 1
ATOM 1877 O O . ALA A 1 254 ? -17.413 -10.667 -0.873 1.00 87.75 254 ALA A O 1
ATOM 1878 N N . PRO A 1 255 ? -17.359 -10.003 -3.023 1.00 89.81 255 PRO A N 1
ATOM 1879 C CA . PRO A 1 255 ? -17.974 -11.221 -3.541 1.00 89.81 255 PRO A CA 1
ATOM 1880 C C . PRO A 1 255 ? -17.243 -12.490 -3.085 1.00 89.81 255 PRO A C 1
ATOM 1882 O O . PRO A 1 255 ? -16.017 -12.585 -3.173 1.00 89.81 255 PRO A O 1
ATOM 1885 N N . ARG A 1 256 ? -18.008 -13.518 -2.689 1.00 85.75 256 ARG A N 1
ATOM 1886 C CA . ARG A 1 256 ? -17.488 -14.804 -2.174 1.00 85.75 256 ARG A CA 1
ATOM 1887 C C . ARG A 1 256 ? -16.529 -15.535 -3.121 1.00 85.75 256 ARG A C 1
ATOM 1889 O O . ARG A 1 256 ? -15.799 -16.420 -2.690 1.00 85.75 256 ARG A O 1
ATOM 1896 N N . VAL A 1 257 ? -16.500 -15.167 -4.402 1.00 88.25 257 VAL A N 1
ATOM 1897 C CA . VAL A 1 257 ? -15.573 -15.729 -5.396 1.00 88.25 257 VAL A CA 1
ATOM 1898 C C . VAL A 1 257 ? -14.109 -15.474 -5.006 1.00 88.25 257 VAL A C 1
ATOM 1900 O O . VAL A 1 257 ? -13.265 -16.344 -5.209 1.00 88.25 257 VAL A O 1
ATOM 1903 N N . PHE A 1 258 ? -13.810 -14.332 -4.380 1.00 88.38 258 PHE A N 1
ATOM 1904 C CA . PHE A 1 258 ? -12.453 -13.969 -3.951 1.00 88.38 258 PHE A CA 1
ATOM 1905 C C . PHE A 1 258 ? -11.963 -14.740 -2.720 1.00 88.38 258 PHE A C 1
ATOM 1907 O O . PHE A 1 258 ? -10.758 -14.824 -2.495 1.00 88.38 258 PHE A O 1
ATOM 1914 N N . ALA A 1 259 ? -12.874 -15.359 -1.964 1.00 86.75 259 ALA A N 1
ATOM 1915 C CA . ALA A 1 259 ? -12.536 -16.234 -0.842 1.00 86.75 259 ALA A CA 1
ATOM 1916 C C . ALA A 1 259 ? -12.118 -17.650 -1.294 1.00 86.75 259 ALA A C 1
ATOM 1918 O O . ALA A 1 259 ? -11.787 -18.501 -0.471 1.00 86.75 259 ALA A O 1
ATOM 1919 N N . ARG A 1 260 ? -12.140 -17.945 -2.602 1.00 85.19 260 ARG A N 1
ATOM 1920 C CA . ARG A 1 260 ? -11.802 -19.274 -3.116 1.00 85.19 260 ARG A CA 1
ATOM 1921 C C . ARG A 1 260 ? -10.288 -19.509 -3.102 1.00 85.19 260 ARG A C 1
ATOM 1923 O O . ARG A 1 260 ? -9.538 -18.847 -3.819 1.00 85.19 260 ARG A O 1
ATOM 1930 N N . CYS A 1 261 ? -9.861 -20.516 -2.344 1.00 86.44 261 CYS A N 1
ATOM 1931 C CA . CYS A 1 261 ? -8.465 -20.939 -2.224 1.00 86.44 261 CYS A CA 1
ATOM 1932 C C . CYS A 1 261 ? -8.165 -22.221 -3.018 1.00 86.44 261 CYS A C 1
ATOM 1934 O O . CYS A 1 261 ? -9.022 -23.089 -3.174 1.00 86.44 261 CYS A O 1
ATOM 1936 N N . ASN A 1 262 ? -6.927 -22.351 -3.504 1.00 85.44 262 ASN A N 1
ATOM 1937 C CA . ASN A 1 262 ? -6.378 -23.602 -4.040 1.00 85.44 262 ASN A CA 1
ATOM 1938 C C . ASN A 1 262 ? -6.003 -24.569 -2.890 1.00 85.44 262 ASN A C 1
ATOM 1940 O O . ASN A 1 262 ? -5.971 -24.172 -1.726 1.00 85.44 262 ASN A O 1
ATOM 1944 N N . ARG A 1 263 ? -5.627 -25.815 -3.215 1.00 79.06 263 ARG A N 1
ATOM 1945 C CA . ARG A 1 263 ? -5.200 -26.885 -2.285 1.00 79.06 263 ARG A CA 1
ATOM 1946 C C . ARG A 1 263 ? -4.094 -26.496 -1.290 1.00 79.06 263 ARG A C 1
ATOM 1948 O O . ARG A 1 263 ? -3.937 -27.150 -0.271 1.00 79.06 263 ARG A O 1
ATOM 1955 N N . TRP A 1 264 ? -3.333 -25.443 -1.590 1.00 76.69 264 TRP A N 1
ATOM 1956 C CA . TRP A 1 264 ? -2.256 -24.909 -0.750 1.00 76.69 264 TRP A CA 1
ATOM 1957 C C . TRP A 1 264 ? -2.676 -23.701 0.113 1.00 76.69 264 TRP A C 1
ATOM 1959 O O . TRP A 1 264 ? -1.817 -23.045 0.693 1.00 76.69 264 TRP A O 1
ATOM 1969 N N . GLY A 1 265 ? -3.968 -23.348 0.171 1.00 77.00 265 GLY A N 1
ATOM 1970 C CA . GLY A 1 265 ? -4.453 -22.179 0.928 1.00 77.00 265 GLY A CA 1
ATOM 1971 C C . GLY A 1 265 ? -4.177 -20.825 0.250 1.00 77.00 265 GLY A C 1
ATOM 1972 O O . GLY A 1 265 ? -4.099 -19.779 0.904 1.00 77.00 265 GLY A O 1
ATOM 1973 N N . VAL A 1 266 ? -3.986 -20.839 -1.072 1.00 84.12 266 VAL A N 1
ATOM 1974 C CA . VAL A 1 266 ? -3.634 -19.662 -1.882 1.00 84.12 266 VAL A CA 1
ATOM 1975 C C . VAL A 1 266 ? -4.872 -19.146 -2.644 1.00 84.12 266 VAL A C 1
ATOM 1977 O O . VAL A 1 266 ? -5.452 -19.920 -3.414 1.00 84.12 266 VAL A O 1
ATOM 1980 N N . PRO A 1 267 ? -5.297 -17.877 -2.463 1.00 87.94 267 PRO A N 1
ATOM 1981 C CA . PRO A 1 267 ? -6.506 -17.317 -3.070 1.00 87.94 267 PRO A CA 1
ATOM 1982 C C . PRO A 1 267 ? -6.254 -16.894 -4.524 1.00 87.94 267 PRO A C 1
ATOM 1984 O O . PRO A 1 267 ? -6.022 -15.726 -4.832 1.00 87.94 267 PRO A O 1
ATOM 1987 N N . TYR A 1 268 ? -6.286 -17.862 -5.440 1.00 88.19 268 TYR A N 1
ATOM 1988 C CA . TYR A 1 268 ? -5.882 -17.664 -6.837 1.00 88.19 268 TYR A CA 1
ATOM 1989 C C . TYR A 1 268 ? -6.747 -16.645 -7.599 1.00 88.19 268 TYR A C 1
ATOM 1991 O O . TYR A 1 268 ? -6.228 -15.931 -8.453 1.00 88.19 268 TYR A O 1
ATOM 1999 N N . VAL A 1 269 ? -8.044 -16.534 -7.278 1.00 89.94 269 VAL A N 1
ATOM 2000 C CA . VAL A 1 269 ? -8.927 -15.531 -7.903 1.00 89.94 269 VAL A CA 1
ATOM 2001 C C . VAL A 1 269 ? -8.511 -14.123 -7.484 1.00 89.94 269 VAL A C 1
ATOM 2003 O O . VAL A 1 269 ? -8.393 -13.247 -8.336 1.00 89.94 269 VAL A O 1
ATOM 2006 N N . ALA A 1 270 ? -8.240 -13.921 -6.190 1.00 88.12 270 ALA A N 1
ATOM 2007 C CA . ALA A 1 270 ? -7.810 -12.631 -5.662 1.00 88.12 270 ALA A CA 1
ATOM 2008 C C . ALA A 1 270 ? -6.441 -12.218 -6.223 1.00 88.12 270 ALA A C 1
ATOM 2010 O O . ALA A 1 270 ? -6.248 -11.059 -6.585 1.00 88.12 270 ALA A O 1
ATOM 2011 N N . ILE A 1 271 ? -5.516 -13.176 -6.360 1.00 90.56 271 ILE A N 1
ATOM 2012 C CA . ILE A 1 271 ? -4.216 -12.958 -7.010 1.00 90.56 271 ILE A CA 1
ATOM 2013 C C . ILE A 1 271 ? -4.412 -12.544 -8.465 1.00 90.56 271 ILE A C 1
ATOM 2015 O O . ILE A 1 271 ? -3.834 -11.547 -8.878 1.00 90.56 271 ILE A O 1
ATOM 2019 N N . GLY A 1 272 ? -5.248 -13.254 -9.228 1.00 91.88 272 GLY A N 1
ATOM 2020 C CA . GLY A 1 272 ? -5.515 -12.923 -10.629 1.00 91.88 272 GLY A CA 1
ATOM 2021 C C . GLY A 1 272 ? -6.082 -11.513 -10.807 1.00 91.88 272 GLY A C 1
ATOM 2022 O O . GLY A 1 272 ? -5.614 -10.764 -11.662 1.00 91.88 272 GLY A O 1
ATOM 2023 N N . THR A 1 273 ? -7.036 -11.106 -9.965 1.00 92.75 273 THR A N 1
ATOM 2024 C CA . THR A 1 273 ? -7.594 -9.747 -10.029 1.00 92.75 273 THR A CA 1
ATOM 2025 C C . THR A 1 273 ? -6.621 -8.670 -9.576 1.00 92.75 273 THR A C 1
ATOM 2027 O O . THR A 1 273 ? -6.576 -7.614 -10.194 1.00 92.75 273 THR A O 1
ATOM 2030 N N . SER A 1 274 ? -5.808 -8.919 -8.547 1.00 92.88 274 SER A N 1
ATOM 2031 C CA . SER A 1 274 ? -4.764 -7.970 -8.146 1.00 92.88 274 SER A CA 1
ATOM 2032 C C . SER A 1 274 ? -3.641 -7.887 -9.185 1.00 92.88 274 SER A C 1
ATOM 2034 O O . SER A 1 274 ? -3.108 -6.811 -9.436 1.00 92.88 274 SER A O 1
ATOM 2036 N N . ALA A 1 275 ? -3.317 -8.994 -9.855 1.00 91.19 275 ALA A N 1
ATOM 2037 C CA . ALA A 1 275 ? -2.341 -9.025 -10.936 1.00 91.19 275 ALA A CA 1
ATOM 2038 C C . ALA A 1 275 ? -2.813 -8.244 -12.170 1.00 91.19 275 ALA A C 1
ATOM 2040 O O . ALA A 1 275 ? -1.976 -7.732 -12.907 1.00 91.19 275 ALA A O 1
ATOM 2041 N N . ALA A 1 276 ? -4.121 -8.072 -12.380 1.00 93.75 276 ALA A N 1
ATOM 2042 C CA . ALA A 1 276 ? -4.632 -7.258 -13.482 1.00 93.75 276 ALA A CA 1
ATOM 2043 C C . ALA A 1 276 ? -4.145 -5.796 -13.417 1.00 93.75 276 ALA A C 1
ATOM 2045 O O . ALA A 1 276 ? -3.906 -5.199 -14.465 1.00 93.75 276 ALA A O 1
ATOM 2046 N N . PHE A 1 277 ? -3.899 -5.240 -12.220 1.00 92.69 277 PHE A N 1
ATOM 2047 C CA . PHE A 1 277 ? -3.301 -3.904 -12.079 1.00 92.69 277 PHE A CA 1
ATOM 2048 C C . PHE A 1 277 ? -1.900 -3.816 -12.695 1.00 92.69 277 PHE A C 1
ATOM 2050 O O . PHE A 1 277 ? -1.525 -2.769 -13.212 1.00 92.69 277 PHE A O 1
ATOM 2057 N N . SER A 1 278 ? -1.136 -4.912 -12.703 1.00 90.50 278 SER A N 1
ATOM 2058 C CA . SER A 1 278 ? 0.214 -4.932 -13.278 1.00 90.50 278 SER A CA 1
ATOM 2059 C C . SER A 1 278 ? 0.232 -4.725 -14.796 1.00 90.50 278 SER A C 1
ATOM 2061 O O . SER A 1 278 ? 1.230 -4.256 -15.338 1.00 90.50 278 SER A O 1
ATOM 2063 N N . LEU A 1 279 ? -0.888 -4.974 -15.487 1.00 91.06 279 LEU A N 1
ATOM 2064 C CA . LEU A 1 279 ? -1.014 -4.683 -16.917 1.00 91.06 279 LEU A CA 1
ATOM 2065 C C . LEU A 1 279 ? -0.850 -3.187 -17.219 1.00 91.06 279 LEU A C 1
ATOM 2067 O O . LEU A 1 279 ? -0.474 -2.823 -18.331 1.00 91.06 279 LEU A O 1
ATOM 2071 N N . LEU A 1 280 ? -1.064 -2.320 -16.228 1.00 90.81 280 LEU A N 1
ATOM 2072 C CA . LEU A 1 280 ? -0.854 -0.883 -16.364 1.00 90.81 280 LEU A CA 1
ATOM 2073 C C . LEU A 1 280 ? 0.620 -0.530 -16.646 1.00 90.81 280 LEU A C 1
ATOM 2075 O O . LEU A 1 280 ? 0.892 0.511 -17.235 1.00 90.81 280 LEU A O 1
ATOM 2079 N N . SER A 1 281 ? 1.574 -1.414 -16.327 1.00 88.62 281 SER A N 1
ATOM 2080 C CA . SER A 1 281 ? 2.986 -1.234 -16.692 1.00 88.62 281 SER A CA 1
ATOM 2081 C C . SER A 1 281 ? 3.242 -1.263 -18.195 1.00 88.62 281 SER A C 1
ATOM 2083 O O . SER A 1 281 ? 4.220 -0.670 -18.641 1.00 88.62 281 SER A O 1
ATOM 2085 N N . TYR A 1 282 ? 2.374 -1.885 -19.004 1.00 90.75 282 TYR A N 1
ATOM 2086 C CA . TYR A 1 282 ? 2.530 -1.864 -20.466 1.00 90.75 282 TYR A CA 1
ATOM 2087 C C . TYR A 1 282 ? 2.395 -0.464 -21.069 1.00 90.75 282 TYR A C 1
ATOM 2089 O O . TYR A 1 282 ? 2.807 -0.262 -22.209 1.00 90.75 282 TYR A O 1
ATOM 2097 N N . LEU A 1 283 ? 1.906 0.523 -20.310 1.00 89.12 283 LEU A N 1
ATOM 2098 C CA . LEU A 1 283 ? 1.943 1.926 -20.724 1.00 89.12 283 LEU A CA 1
ATOM 2099 C C . LEU A 1 283 ? 3.375 2.418 -21.004 1.00 89.12 283 LEU A C 1
ATOM 2101 O O . LEU A 1 283 ? 3.542 3.309 -21.835 1.00 89.12 283 LEU A O 1
ATOM 2105 N N . ASN A 1 284 ? 4.403 1.798 -20.406 1.00 86.62 284 ASN A N 1
ATOM 2106 C CA . ASN A 1 284 ? 5.816 2.091 -20.698 1.00 86.62 284 ASN A CA 1
ATOM 2107 C C . ASN A 1 284 ? 6.217 1.745 -22.141 1.00 86.62 284 ASN A C 1
ATOM 2109 O O . ASN A 1 284 ? 7.240 2.210 -22.625 1.00 86.62 284 ASN A O 1
ATOM 2113 N N . VAL A 1 285 ? 5.446 0.905 -22.841 1.00 86.94 285 VAL A N 1
ATOM 2114 C CA . VAL A 1 285 ? 5.726 0.562 -24.245 1.00 86.94 285 VAL A CA 1
ATOM 2115 C C . VAL A 1 285 ? 5.279 1.691 -25.177 1.00 86.94 285 VAL A C 1
ATOM 2117 O O . VAL A 1 285 ? 5.907 1.940 -26.200 1.00 86.94 285 VAL A O 1
ATOM 2120 N N . SER A 1 286 ? 4.192 2.384 -24.827 1.00 83.62 286 SER A N 1
ATOM 2121 C CA . SER A 1 286 ? 3.627 3.483 -25.622 1.00 83.62 286 SER A CA 1
ATOM 2122 C C . SER A 1 286 ? 4.109 4.871 -25.200 1.00 83.62 286 SER A C 1
ATOM 2124 O O . SER A 1 286 ? 3.897 5.846 -25.916 1.00 83.62 286 SER A O 1
ATOM 2126 N N . SER A 1 287 ? 4.680 5.007 -24.007 1.00 85.25 287 SER A N 1
ATOM 2127 C CA . SER A 1 287 ? 5.068 6.283 -23.403 1.00 85.25 287 SER A CA 1
ATOM 2128 C C . SER A 1 287 ? 6.384 6.123 -22.658 1.00 85.25 287 SER A C 1
ATOM 2130 O O . SER A 1 287 ? 6.712 5.030 -22.218 1.00 85.25 287 SER A O 1
ATOM 2132 N N . SER A 1 288 ? 7.134 7.212 -22.479 1.00 85.56 288 SER A N 1
ATOM 2133 C CA . SER A 1 288 ? 8.392 7.158 -21.726 1.00 85.56 288 SER A CA 1
ATOM 2134 C C . SER A 1 288 ? 8.169 6.618 -20.306 1.00 85.56 288 SER A C 1
ATOM 2136 O O . SER A 1 288 ? 7.280 7.101 -19.594 1.00 85.56 288 SER A O 1
ATOM 2138 N N . SER A 1 289 ? 9.015 5.673 -19.876 1.00 83.56 289 SER A N 1
ATOM 2139 C CA . SER A 1 289 ? 9.002 5.068 -18.535 1.00 83.56 289 SER A CA 1
ATOM 2140 C C . SER A 1 289 ? 8.971 6.116 -17.416 1.00 83.56 289 SER A C 1
ATOM 2142 O O . SER A 1 289 ? 8.300 5.923 -16.406 1.00 83.56 289 SER A O 1
ATOM 2144 N N . ALA A 1 290 ? 9.623 7.271 -17.606 1.00 84.94 290 ALA A N 1
ATOM 2145 C CA . ALA A 1 290 ? 9.623 8.368 -16.636 1.00 84.94 290 ALA A CA 1
ATOM 2146 C C . ALA A 1 290 ? 8.251 9.049 -16.487 1.00 84.94 290 ALA A C 1
ATOM 2148 O O . ALA A 1 290 ? 7.870 9.443 -15.385 1.00 84.94 290 ALA A O 1
ATOM 2149 N N . VAL A 1 291 ? 7.483 9.181 -17.571 1.00 88.56 291 VAL A N 1
ATOM 2150 C CA . VAL A 1 291 ? 6.147 9.799 -17.533 1.00 88.56 291 VAL A CA 1
ATOM 2151 C C . VAL A 1 291 ? 5.164 8.875 -16.820 1.00 88.56 291 VAL A C 1
ATOM 2153 O O . VAL A 1 291 ? 4.466 9.303 -15.901 1.00 88.56 291 VAL A O 1
ATOM 2156 N N . VAL A 1 292 ? 5.167 7.590 -17.180 1.00 89.94 292 VAL A N 1
ATOM 2157 C CA . VAL A 1 292 ? 4.306 6.580 -16.550 1.00 89.94 292 VAL A CA 1
ATOM 2158 C C . VAL A 1 292 ? 4.664 6.405 -15.075 1.00 89.94 292 VAL A C 1
ATOM 2160 O O . VAL A 1 292 ? 3.767 6.325 -14.237 1.00 89.94 292 VAL A O 1
ATOM 2163 N N . PHE A 1 293 ? 5.955 6.423 -14.729 1.00 87.69 293 PHE A N 1
ATOM 2164 C CA . PHE A 1 293 ? 6.410 6.401 -13.338 1.00 87.69 293 PHE A CA 1
ATOM 2165 C C . PHE A 1 293 ? 5.795 7.546 -12.526 1.00 87.69 293 PHE A C 1
ATOM 2167 O O . PHE A 1 293 ? 5.253 7.309 -11.447 1.00 87.69 293 PHE A O 1
ATOM 2174 N N . ASN A 1 294 ? 5.808 8.769 -13.065 1.00 88.38 294 ASN A N 1
ATOM 2175 C CA . ASN A 1 294 ? 5.213 9.932 -12.405 1.00 88.38 294 ASN A CA 1
ATOM 2176 C C . ASN A 1 294 ? 3.685 9.820 -12.267 1.00 88.38 294 ASN A C 1
ATOM 2178 O O . ASN A 1 294 ? 3.128 10.197 -11.239 1.00 88.38 294 ASN A O 1
ATOM 2182 N N . TRP A 1 295 ? 2.979 9.258 -13.251 1.00 91.00 295 TRP A N 1
ATOM 2183 C CA . TRP A 1 295 ? 1.540 9.000 -13.107 1.00 91.00 295 TRP A CA 1
ATOM 2184 C C . TRP A 1 295 ? 1.247 7.999 -11.987 1.00 91.00 295 TRP A C 1
ATOM 2186 O O . TRP A 1 295 ? 0.385 8.248 -11.144 1.00 91.00 295 TRP A O 1
ATOM 2196 N N . LEU A 1 296 ? 1.989 6.891 -11.944 1.00 90.31 296 LEU A N 1
ATOM 2197 C CA . LEU A 1 296 ? 1.806 5.841 -10.941 1.00 90.31 296 LEU A CA 1
ATOM 2198 C C . LEU A 1 296 ? 2.200 6.308 -9.535 1.00 90.31 296 LEU A C 1
ATOM 2200 O O . LEU A 1 296 ? 1.506 5.977 -8.570 1.00 90.31 296 LEU A O 1
ATOM 2204 N N . VAL A 1 297 ? 3.263 7.110 -9.405 1.00 86.94 297 VAL A N 1
ATOM 2205 C CA . VAL A 1 297 ? 3.663 7.670 -8.106 1.00 86.94 297 VAL A CA 1
ATOM 2206 C C . VAL A 1 297 ? 2.616 8.654 -7.592 1.00 86.94 297 VAL A C 1
ATOM 2208 O O . VAL A 1 297 ? 2.252 8.588 -6.422 1.00 86.94 297 VAL A O 1
ATOM 2211 N N . ASN A 1 298 ? 2.054 9.499 -8.463 1.00 90.00 298 ASN A N 1
ATOM 2212 C CA . ASN A 1 298 ? 1.001 10.436 -8.078 1.00 90.00 298 ASN A CA 1
ATOM 2213 C C . ASN A 1 298 ? -0.261 9.693 -7.631 1.00 90.00 298 ASN A C 1
ATOM 2215 O O . ASN A 1 298 ? -0.782 9.983 -6.559 1.00 90.00 298 ASN A O 1
ATOM 2219 N N . LEU A 1 299 ? -0.696 8.673 -8.381 1.00 90.69 299 LEU A N 1
ATOM 2220 C CA . LEU A 1 299 ? -1.839 7.836 -7.997 1.00 90.69 299 LEU A CA 1
ATOM 2221 C C . LEU A 1 299 ? -1.640 7.166 -6.630 1.00 90.69 299 LEU A C 1
ATOM 2223 O O . LEU A 1 299 ? -2.563 7.154 -5.814 1.00 90.69 299 LEU A O 1
ATOM 2227 N N . THR A 1 300 ? -0.438 6.644 -6.375 1.00 88.50 300 THR A N 1
ATOM 2228 C CA . THR A 1 300 ? -0.075 5.996 -5.105 1.00 88.50 300 THR A CA 1
ATOM 2229 C C . THR A 1 300 ? -0.049 6.993 -3.947 1.00 88.50 300 THR A C 1
ATOM 2231 O O . THR A 1 300 ? -0.581 6.720 -2.869 1.00 88.50 300 THR A O 1
ATOM 2234 N N . ASN A 1 301 ? 0.545 8.167 -4.163 1.00 89.56 301 ASN A N 1
ATOM 2235 C CA . ASN A 1 301 ? 0.634 9.212 -3.149 1.00 89.56 301 ASN A CA 1
ATOM 2236 C C . ASN A 1 301 ? -0.761 9.717 -2.780 1.00 89.56 301 ASN A C 1
ATOM 2238 O O . ASN A 1 301 ? -1.103 9.758 -1.599 1.00 89.56 301 ASN A O 1
ATOM 2242 N N . THR A 1 302 ? -1.607 10.014 -3.772 1.00 91.25 302 THR A N 1
ATOM 2243 C CA . THR A 1 302 ? -2.989 10.448 -3.539 1.00 91.25 302 THR A CA 1
ATOM 2244 C C . THR A 1 302 ? -3.778 9.401 -2.751 1.00 91.25 302 THR A C 1
ATOM 2246 O O . THR A 1 302 ? -4.425 9.752 -1.764 1.00 91.25 302 THR A O 1
ATOM 2249 N N . SER A 1 303 ? -3.694 8.108 -3.094 1.00 91.19 303 SER A N 1
ATOM 2250 C CA . SER A 1 303 ? -4.372 7.060 -2.311 1.00 91.19 303 SER A CA 1
ATOM 2251 C C . SER A 1 303 ? -3.812 6.907 -0.894 1.00 91.19 303 SER A C 1
ATOM 2253 O O . SER A 1 303 ? -4.575 6.636 0.040 1.00 91.19 303 SER A O 1
ATOM 2255 N N . GLY A 1 304 ? -2.505 7.113 -0.712 1.00 89.00 304 GLY A N 1
ATOM 2256 C CA . GLY A 1 304 ? -1.845 7.138 0.593 1.00 89.00 304 GLY A CA 1
ATOM 2257 C C . GLY A 1 304 ? -2.377 8.260 1.486 1.00 89.00 304 GLY A C 1
ATOM 2258 O O . GLY A 1 304 ? -2.816 7.993 2.605 1.00 89.00 304 GLY A O 1
ATOM 2259 N N . PHE A 1 305 ? -2.446 9.489 0.969 1.00 91.12 305 PHE A N 1
ATOM 2260 C CA . PHE A 1 305 ? -2.995 10.632 1.703 1.00 91.12 305 PHE A CA 1
ATOM 2261 C C . PHE A 1 305 ? -4.478 10.453 2.039 1.00 91.12 305 PHE A C 1
ATOM 2263 O O . PHE A 1 305 ? -4.875 10.721 3.172 1.00 91.12 305 PHE A O 1
ATOM 2270 N N . ILE A 1 306 ? -5.297 9.936 1.114 1.00 92.12 306 ILE A N 1
ATOM 2271 C CA . ILE A 1 306 ? -6.710 9.618 1.398 1.00 92.12 306 ILE A CA 1
ATOM 2272 C C . ILE A 1 306 ? -6.804 8.592 2.535 1.00 92.12 306 ILE A C 1
ATOM 2274 O O . ILE A 1 306 ? -7.597 8.764 3.463 1.00 92.12 306 ILE A O 1
ATOM 2278 N N . SER A 1 307 ? -5.959 7.558 2.511 1.00 90.50 307 SER A N 1
ATOM 2279 C CA . SER A 1 307 ? -5.909 6.555 3.579 1.00 90.50 307 SER A CA 1
ATOM 2280 C C . SER A 1 307 ? -5.542 7.188 4.923 1.00 90.50 307 SER A C 1
ATOM 2282 O O . SER A 1 307 ? -6.191 6.901 5.928 1.00 90.50 307 SER A O 1
ATOM 2284 N N . TRP A 1 308 ? -4.559 8.092 4.957 1.00 92.19 308 TRP A N 1
ATOM 2285 C CA . TRP A 1 308 ? -4.162 8.810 6.173 1.00 92.19 308 TRP A CA 1
ATOM 2286 C C . TRP A 1 308 ? -5.263 9.731 6.703 1.00 92.19 308 TRP A C 1
ATOM 2288 O O . TRP A 1 308 ? -5.510 9.731 7.908 1.00 92.19 308 TRP A O 1
ATOM 2298 N N . ILE A 1 309 ? -5.990 10.434 5.827 1.00 92.44 309 ILE A N 1
ATOM 2299 C CA . ILE A 1 309 ? -7.166 11.232 6.208 1.00 92.44 309 ILE A CA 1
ATOM 2300 C C . ILE A 1 309 ? -8.201 10.339 6.897 1.00 92.44 309 ILE A C 1
ATOM 2302 O O . ILE A 1 309 ? -8.658 10.661 7.997 1.00 92.44 309 ILE A O 1
ATOM 2306 N N . CYS A 1 310 ? -8.539 9.191 6.302 1.00 91.75 310 CYS A N 1
ATOM 2307 C CA . CYS A 1 310 ? -9.464 8.235 6.907 1.00 91.75 310 CYS A CA 1
ATOM 2308 C C . CYS A 1 310 ? -8.958 7.737 8.270 1.00 91.75 310 CYS A C 1
ATOM 2310 O O . CYS A 1 310 ? -9.726 7.728 9.232 1.00 91.75 310 CYS A O 1
ATOM 2312 N N . CYS A 1 311 ? -7.674 7.387 8.393 1.00 90.81 311 CYS A N 1
ATOM 2313 C CA . CYS A 1 311 ? -7.071 6.979 9.666 1.00 90.81 311 CYS A CA 1
ATOM 2314 C C . CYS A 1 311 ? -7.220 8.060 10.748 1.00 90.81 311 CYS A C 1
ATOM 2316 O O . CYS A 1 311 ? -7.622 7.754 11.872 1.00 90.81 311 CYS A O 1
ATOM 2318 N N . CYS A 1 312 ? -6.949 9.323 10.411 1.00 91.50 312 CYS A N 1
ATOM 2319 C CA . CYS A 1 312 ? -7.100 10.453 11.327 1.00 91.50 312 CYS A CA 1
ATOM 2320 C C . CYS A 1 312 ? -8.562 10.656 11.752 1.00 91.50 312 CYS A C 1
ATOM 2322 O O . CYS A 1 312 ? -8.829 10.851 12.938 1.00 91.50 312 CYS A O 1
ATOM 2324 N N . VAL A 1 313 ? -9.524 10.548 10.829 1.00 92.12 313 VAL A N 1
ATOM 2325 C CA . VAL A 1 313 ? -10.963 10.649 11.147 1.00 92.12 313 VAL A CA 1
ATOM 2326 C C . VAL A 1 313 ? -11.395 9.548 12.118 1.00 92.12 313 VAL A C 1
ATOM 2328 O O . VAL A 1 313 ? -12.072 9.828 13.111 1.00 92.12 313 VAL A O 1
ATOM 2331 N N . VAL A 1 314 ? -10.974 8.306 11.870 1.00 91.81 314 VAL A N 1
ATOM 2332 C CA . VAL A 1 314 ? -11.248 7.169 12.761 1.00 91.81 314 VAL A CA 1
ATOM 2333 C C . VAL A 1 314 ? -10.635 7.404 14.138 1.00 91.81 314 VAL A C 1
ATOM 2335 O O . VAL A 1 314 ? -11.308 7.179 15.139 1.00 91.81 314 VAL A O 1
ATOM 2338 N N . PHE A 1 315 ? -9.403 7.912 14.210 1.00 91.88 315 PHE A N 1
ATOM 2339 C CA . PHE A 1 315 ? -8.743 8.228 15.477 1.00 91.88 315 PHE A CA 1
ATOM 2340 C C . PHE A 1 315 ? -9.477 9.315 16.277 1.00 91.88 315 PHE A C 1
ATOM 2342 O O . PHE A 1 315 ? -9.695 9.165 17.481 1.00 91.88 315 PHE A O 1
ATOM 2349 N N . VAL A 1 316 ? -9.918 10.395 15.625 1.00 91.94 316 VAL A N 1
ATOM 2350 C CA . VAL A 1 316 ? -10.696 11.459 16.285 1.00 91.94 316 VAL A CA 1
ATOM 2351 C C . VAL A 1 316 ? -12.007 10.901 16.850 1.00 91.94 316 VAL A C 1
ATOM 2353 O O . VAL A 1 316 ? -12.374 11.207 17.987 1.00 91.94 316 VAL A O 1
ATOM 2356 N N . ARG A 1 317 ? -12.692 10.026 16.103 1.00 90.62 317 ARG A N 1
ATOM 2357 C CA . ARG A 1 317 ? -13.922 9.353 16.558 1.00 90.62 317 ARG A CA 1
ATOM 2358 C C . ARG A 1 317 ? -13.663 8.345 17.676 1.00 90.62 317 ARG A C 1
ATOM 2360 O O . ARG A 1 317 ? -14.427 8.301 18.636 1.00 90.62 317 ARG A O 1
ATOM 2367 N N . PHE A 1 318 ? -12.565 7.604 17.602 1.00 91.00 318 PHE A N 1
ATOM 2368 C CA . PHE A 1 318 ? -12.102 6.711 18.661 1.00 91.00 318 PHE A CA 1
ATOM 2369 C C . PHE A 1 318 ? -11.860 7.467 19.974 1.00 91.00 318 PHE A C 1
ATOM 2371 O O . PHE A 1 318 ? -12.312 7.039 21.038 1.00 91.00 318 PHE A O 1
ATOM 2378 N N . ARG A 1 319 ? -11.213 8.636 19.915 1.00 89.12 319 ARG A N 1
ATOM 2379 C CA . ARG A 1 319 ? -11.013 9.491 21.093 1.00 89.12 319 ARG A CA 1
ATOM 2380 C C . ARG A 1 319 ? -12.319 10.025 21.669 1.00 89.12 319 ARG A C 1
ATOM 2382 O O . ARG A 1 319 ? -12.468 10.062 22.886 1.00 89.12 319 ARG A O 1
ATOM 2389 N N . ALA A 1 320 ? -13.266 10.416 20.819 1.00 88.00 320 ALA A N 1
ATOM 2390 C CA . ALA A 1 320 ? -14.590 10.829 21.276 1.00 88.00 320 ALA A CA 1
ATOM 2391 C C . ALA A 1 320 ? -15.334 9.672 21.973 1.00 88.00 320 ALA A C 1
ATOM 2393 O O . ALA A 1 320 ? -15.922 9.870 23.033 1.00 88.00 320 ALA A O 1
ATOM 2394 N N . ALA A 1 321 ? -15.251 8.456 21.423 1.00 87.56 321 ALA A N 1
ATOM 2395 C CA . ALA A 1 321 ? -15.874 7.265 21.997 1.00 87.56 321 ALA A CA 1
ATOM 2396 C C . ALA A 1 321 ? -15.250 6.861 23.345 1.00 87.56 321 ALA A C 1
ATOM 2398 O O . ALA A 1 321 ? -15.970 6.611 24.307 1.00 87.56 321 ALA A O 1
ATOM 2399 N N . THR A 1 322 ? -13.919 6.851 23.447 1.00 87.62 322 THR A N 1
ATOM 2400 C CA . THR A 1 322 ? -13.214 6.523 24.702 1.00 87.62 322 THR A CA 1
ATOM 2401 C C . THR A 1 322 ? -13.448 7.567 25.790 1.00 87.62 322 THR A C 1
ATOM 2403 O O . THR A 1 322 ? -13.601 7.202 26.955 1.00 87.62 322 THR A O 1
ATOM 2406 N N . ALA A 1 323 ? -13.548 8.850 25.424 1.00 87.06 323 ALA A N 1
ATOM 2407 C CA . ALA A 1 323 ? -13.921 9.915 26.351 1.00 87.06 323 ALA A CA 1
ATOM 2408 C C . ALA A 1 323 ? -15.357 9.749 26.875 1.00 87.06 323 ALA A C 1
ATOM 2410 O O . ALA A 1 323 ? -15.574 9.895 28.074 1.00 87.06 323 ALA A O 1
ATOM 2411 N N . ALA A 1 324 ? -16.312 9.393 26.008 1.00 88.69 324 ALA A N 1
ATOM 2412 C CA . ALA A 1 324 ? -17.703 9.155 26.400 1.00 88.69 324 ALA A CA 1
ATOM 2413 C C . ALA A 1 324 ? -17.875 7.911 27.290 1.00 88.69 324 ALA A C 1
ATOM 2415 O O . ALA A 1 324 ? -18.741 7.885 28.157 1.00 88.69 324 ALA A O 1
ATOM 2416 N N . GLN A 1 325 ? -17.049 6.883 27.087 1.00 87.75 325 GLN A N 1
ATOM 2417 C CA . GLN A 1 325 ? -17.093 5.635 27.857 1.00 87.75 325 GLN A CA 1
ATOM 2418 C C . GLN A 1 325 ? -16.206 5.666 29.114 1.00 87.75 325 GLN A C 1
ATOM 2420 O O . GLN A 1 325 ? -16.147 4.676 29.836 1.00 87.75 325 GLN A O 1
ATOM 2425 N N . HIS A 1 326 ? -15.494 6.772 29.368 1.00 82.75 326 HIS A N 1
ATOM 2426 C CA . HIS A 1 326 ? -14.533 6.922 30.469 1.00 82.75 326 HIS A CA 1
ATOM 2427 C C . HIS A 1 326 ? -13.491 5.789 30.562 1.00 82.75 326 HIS A C 1
ATOM 2429 O O . HIS A 1 326 ? -12.985 5.480 31.642 1.00 82.75 326 HIS A O 1
ATOM 2435 N N . VAL A 1 327 ? -13.131 5.181 29.426 1.00 82.38 327 VAL A N 1
ATOM 2436 C CA . VAL A 1 327 ? -12.177 4.066 29.401 1.00 82.38 327 VAL A CA 1
ATOM 2437 C C . VAL A 1 327 ? -10.751 4.600 29.338 1.00 82.38 327 VAL A C 1
ATOM 2439 O O . VAL A 1 327 ? -10.414 5.449 28.508 1.00 82.38 327 VAL A O 1
ATOM 2442 N N . GLN A 1 328 ? -9.889 4.075 30.207 1.00 77.44 328 GLN A N 1
ATOM 2443 C CA . GLN A 1 328 ? -8.462 4.359 30.147 1.00 77.44 328 GLN A CA 1
ATOM 2444 C C . GLN A 1 328 ? -7.827 3.573 28.999 1.00 77.44 328 GLN A C 1
ATOM 2446 O O . GLN A 1 328 ? -7.887 2.346 28.952 1.00 77.44 328 GLN A O 1
ATOM 2451 N N . VAL A 1 329 ? -7.229 4.296 28.054 1.00 81.56 329 VAL A N 1
ATOM 2452 C CA . VAL A 1 329 ? -6.467 3.688 26.961 1.00 81.56 329 VAL A CA 1
ATOM 2453 C C . VAL A 1 329 ? -5.101 3.214 27.483 1.00 81.56 329 VAL A C 1
ATOM 2455 O O . VAL A 1 329 ? -4.449 3.979 28.197 1.00 81.56 329 VAL A O 1
ATOM 2458 N N . PRO A 1 330 ? -4.644 1.994 27.134 1.00 80.69 330 PRO A N 1
ATOM 2459 C CA . PRO A 1 330 ? -3.376 1.443 27.626 1.00 80.69 330 PRO A CA 1
ATOM 2460 C C . PRO A 1 330 ? -2.141 2.264 27.242 1.00 80.69 330 PRO A C 1
ATOM 2462 O O . PRO A 1 330 ? -1.156 2.289 27.974 1.00 80.69 330 PRO A O 1
ATOM 2465 N N . TYR A 1 331 ? -2.188 2.930 26.088 1.00 84.75 331 TYR A N 1
ATOM 2466 C CA . TYR A 1 331 ? -1.091 3.727 25.558 1.00 84.75 331 TYR A CA 1
ATOM 2467 C C . TYR A 1 331 ? -1.604 5.086 25.079 1.00 84.75 331 TYR A C 1
ATOM 2469 O O . TYR A 1 331 ? -2.662 5.178 24.456 1.00 84.75 331 TYR A O 1
ATOM 2477 N N . ARG A 1 332 ? -0.836 6.141 25.369 1.00 80.62 332 ARG A N 1
ATOM 2478 C CA . ARG A 1 332 ? -1.015 7.487 24.814 1.00 80.62 332 ARG A CA 1
ATOM 2479 C C . ARG A 1 332 ? 0.323 7.995 24.310 1.00 80.62 332 ARG A C 1
ATOM 2481 O O . ARG A 1 332 ? 1.319 7.958 25.030 1.00 80.62 332 ARG A O 1
ATOM 2488 N N . SER A 1 333 ? 0.335 8.487 23.085 1.00 85.19 333 SER A N 1
ATOM 2489 C CA . SER A 1 333 ? 1.481 9.132 22.476 1.00 85.19 333 SER A CA 1
ATOM 2490 C C . SER A 1 333 ? 1.549 10.598 22.888 1.00 85.19 333 SER A C 1
ATOM 2492 O O . SER A 1 333 ? 0.535 11.285 23.003 1.00 85.19 333 SER A O 1
ATOM 2494 N N . PHE A 1 334 ? 2.772 11.102 23.040 1.00 81.44 334 PHE A N 1
ATOM 2495 C CA . PHE A 1 334 ? 3.041 12.517 23.296 1.00 81.44 334 PHE A CA 1
ATOM 2496 C C . PHE A 1 334 ? 2.567 13.434 22.155 1.00 81.44 334 PHE A C 1
ATOM 2498 O O . PHE A 1 334 ? 2.223 14.589 22.383 1.00 81.44 334 PHE A O 1
ATOM 2505 N N . VAL A 1 335 ? 2.525 12.920 20.922 1.00 84.94 335 VAL A N 1
ATOM 2506 C CA . VAL A 1 335 ? 2.171 13.709 19.732 1.00 84.94 335 VAL A CA 1
ATOM 2507 C C . VAL A 1 335 ? 0.650 13.913 19.626 1.00 84.94 335 VAL A C 1
ATOM 2509 O O . VAL A 1 335 ? 0.183 14.838 18.962 1.00 84.94 335 VAL A O 1
ATOM 2512 N N . GLN A 1 336 ? -0.158 13.085 20.293 1.00 87.62 336 GLN A N 1
ATOM 2513 C CA . GLN A 1 336 ? -1.617 13.114 20.175 1.00 87.62 336 GLN A CA 1
ATOM 2514 C C . GLN A 1 336 ? -2.275 14.024 21.227 1.00 87.62 336 GLN A C 1
ATOM 2516 O O . GLN A 1 336 ? -1.854 14.038 22.382 1.00 87.62 336 GLN A O 1
ATOM 2521 N N . PRO A 1 337 ? -3.365 14.758 20.900 1.00 84.06 337 PRO A N 1
ATOM 2522 C CA . PRO A 1 337 ? -4.157 14.727 19.659 1.00 84.06 337 PRO A CA 1
ATOM 2523 C C . PRO A 1 337 ? -3.672 15.659 18.544 1.00 84.06 337 PRO A C 1
ATOM 2525 O O . PRO A 1 337 ? -4.193 15.585 17.433 1.00 84.06 337 PRO A O 1
ATOM 2528 N N . TYR A 1 338 ? -2.754 16.583 18.831 1.00 88.81 338 TYR A N 1
ATOM 2529 C CA . TYR A 1 338 ? -2.388 17.640 17.883 1.00 88.81 338 TYR A CA 1
ATOM 2530 C C . TYR A 1 338 ? -1.770 17.078 16.596 1.00 88.81 338 TYR A C 1
ATOM 2532 O O . TYR A 1 338 ? -2.051 17.589 15.514 1.00 88.81 338 TYR A O 1
ATOM 2540 N N . GLY A 1 339 ? -1.033 15.968 16.694 1.00 87.50 339 GLY A N 1
ATOM 2541 C CA . GLY A 1 339 ? -0.506 15.222 15.553 1.00 87.50 339 GLY A CA 1
ATOM 2542 C C . GLY A 1 339 ? -1.581 14.750 14.581 1.00 87.50 339 GLY A C 1
ATOM 2543 O O . GLY A 1 339 ? -1.408 14.900 13.376 1.00 87.50 339 GLY A O 1
ATOM 2544 N N . ALA A 1 340 ? -2.713 14.230 15.066 1.00 88.06 340 ALA A N 1
ATOM 2545 C CA . ALA A 1 340 ? -3.797 13.793 14.185 1.00 88.06 340 ALA A CA 1
ATOM 2546 C C . ALA A 1 340 ? -4.426 14.958 13.403 1.00 88.06 340 ALA A C 1
ATOM 2548 O O . ALA A 1 340 ? -4.737 14.797 12.226 1.00 88.06 340 ALA A O 1
ATOM 2549 N N . TRP A 1 341 ? -4.577 16.132 14.023 1.00 90.62 341 TRP A N 1
ATOM 2550 C CA . TRP A 1 341 ? -5.092 17.325 13.341 1.00 90.62 341 TRP A CA 1
ATOM 2551 C C . TRP A 1 341 ? -4.089 17.910 12.347 1.00 90.62 341 TRP A C 1
ATOM 2553 O O . TRP A 1 341 ? -4.478 18.269 11.236 1.00 90.62 341 TRP A O 1
ATOM 2563 N N . PHE A 1 342 ? -2.805 17.951 12.712 1.00 92.31 342 PHE A N 1
ATOM 2564 C CA . PHE A 1 342 ? -1.721 18.323 11.803 1.00 92.31 342 PHE A CA 1
ATOM 2565 C C . PHE A 1 342 ? -1.687 17.403 10.576 1.00 92.31 342 PHE A C 1
ATOM 2567 O O . PHE A 1 342 ? -1.695 17.880 9.443 1.00 92.31 342 PHE A O 1
ATOM 2574 N N . ALA A 1 343 ? -1.730 16.087 10.800 1.00 91.00 343 ALA A N 1
ATOM 2575 C CA . ALA A 1 343 ? -1.718 15.098 9.734 1.00 91.00 343 ALA A CA 1
ATOM 2576 C C . ALA A 1 343 ? -2.938 15.213 8.816 1.00 91.00 343 ALA A C 1
ATOM 2578 O O . ALA A 1 343 ? -2.799 15.130 7.595 1.00 91.00 343 ALA A O 1
ATOM 2579 N N . LEU A 1 344 ? -4.120 15.454 9.387 1.00 91.75 344 LEU A N 1
ATOM 2580 C CA . LEU A 1 344 ? -5.351 15.654 8.629 1.00 91.75 344 LEU A CA 1
ATOM 2581 C C . LEU A 1 344 ? -5.284 16.922 7.766 1.00 91.75 344 LEU A C 1
ATOM 2583 O O . LEU A 1 344 ? -5.599 16.859 6.580 1.00 91.75 344 LEU A O 1
ATOM 2587 N N . GLY A 1 345 ? -4.824 18.047 8.321 1.00 91.50 345 GLY A N 1
ATOM 2588 C CA . GLY A 1 345 ? -4.676 19.303 7.580 1.00 91.50 345 GLY A CA 1
ATOM 2589 C C . GLY A 1 345 ? -3.660 19.208 6.440 1.00 91.50 345 GLY A C 1
ATOM 2590 O O . GLY A 1 345 ? -3.960 19.598 5.312 1.00 91.50 345 GLY A O 1
ATOM 2591 N N . LEU A 1 346 ? -2.485 18.632 6.710 1.00 91.62 346 LEU A N 1
ATOM 2592 C CA . LEU A 1 346 ? -1.434 18.469 5.703 1.00 91.62 346 LEU A CA 1
ATOM 2593 C C . LEU A 1 346 ? -1.855 17.498 4.589 1.00 91.62 346 LEU A C 1
ATOM 2595 O O . LEU A 1 346 ? -1.646 17.781 3.409 1.00 91.62 346 LEU A O 1
ATOM 2599 N N . SER A 1 347 ? -2.505 16.386 4.947 1.00 91.50 347 SER A N 1
ATOM 2600 C CA . SER A 1 347 ? -2.975 15.407 3.960 1.00 91.50 347 SER A CA 1
ATOM 2601 C C . SER A 1 347 ? -4.081 15.986 3.075 1.00 91.50 347 SER A C 1
ATOM 2603 O O . SER A 1 347 ? -4.068 15.756 1.872 1.00 91.50 347 SER A O 1
ATOM 2605 N N . LEU A 1 348 ? -5.005 16.783 3.628 1.00 90.25 348 LEU A N 1
ATOM 2606 C CA . LEU A 1 348 ? -6.048 17.453 2.840 1.00 90.25 348 LEU A CA 1
ATOM 2607 C C . LEU A 1 348 ? -5.482 18.503 1.882 1.00 90.25 348 LEU A C 1
ATOM 2609 O O . LEU A 1 348 ? -5.953 18.605 0.754 1.00 90.25 348 LEU A O 1
ATOM 2613 N N . ASN A 1 349 ? -4.474 19.265 2.312 1.00 89.38 349 ASN A N 1
ATOM 2614 C CA . ASN A 1 349 ? -3.832 20.257 1.452 1.00 89.38 349 ASN A CA 1
ATOM 2615 C C . ASN A 1 349 ? -3.102 19.611 0.267 1.00 89.38 349 ASN A C 1
ATOM 2617 O O . ASN A 1 349 ? -3.124 20.162 -0.823 1.00 89.38 349 ASN A O 1
ATOM 2621 N N . THR A 1 350 ? -2.503 18.436 0.474 1.00 86.38 350 THR A N 1
ATOM 2622 C CA . THR A 1 350 ? -1.721 17.740 -0.563 1.00 86.38 350 THR A CA 1
ATOM 2623 C C . THR A 1 350 ? -2.588 17.011 -1.597 1.00 86.38 350 THR A C 1
ATOM 2625 O O . THR A 1 350 ? -2.120 16.695 -2.685 1.00 86.38 350 THR A O 1
ATOM 2628 N N . VAL A 1 351 ? -3.845 16.702 -1.265 1.00 80.94 351 VAL A N 1
ATOM 2629 C CA . VAL A 1 351 ? -4.772 16.002 -2.177 1.00 80.94 351 VAL A CA 1
ATOM 2630 C C . VAL A 1 351 ? -5.422 16.955 -3.196 1.00 80.94 351 VAL A C 1
ATOM 2632 O O . VAL A 1 351 ? -6.009 16.480 -4.167 1.00 80.94 351 VAL A O 1
ATOM 2635 N N . HIS A 1 352 ? -5.316 18.271 -2.984 1.00 63.69 352 HIS A N 1
ATOM 2636 C CA . HIS A 1 352 ? -5.896 19.320 -3.829 1.00 63.69 352 HIS A CA 1
ATOM 2637 C C . HIS A 1 352 ? -4.983 19.740 -4.983 1.00 63.69 352 HIS A C 1
ATOM 2639 O O . HIS A 1 352 ? -5.544 20.022 -6.066 1.00 63.69 352 HIS A O 1
#

Secondary structure (DSSP, 8-state):
-----------PPPPPP---THHHHHHHTTSS--------------S-HHHHHHHHHHHHS-HHHHHHHHHHHHHHHHHHHHHHHHHHHHHHHHHHHHHHHHHHHS--TT--HHHHHHHHT-HHHHHHHHHHHHHHHHHHHHHHHHHHHHHHHHTT----HHHHHHHHHHHHHHHHHS-HHHHHHHHHHHHHHHHHHHHHHHHHHS---------------TTSSTTSSSTHHHHHHHHHHHHHHHHHHHTTSS-GGGGPPPTTS--HHHHHHHHHGGGGGGHHHHS-HHHHHHHHHHHHHHHHHHHHHHHHHHHHHHHHHHHHTTPPPS---TTTTHHHHHHHHHHHHHT-

pLDDT: mean 72.1, std 22.09, range [22.05, 93.75]

Foldseek 3Di:
DYDDDDDDDDDDDDDDDPDDPVVVVVVVVPPPDDPPPPVPVPLPPLADPVLVVLLVVLQVPDLCVVQVVVVVCVPPNDVVSVVVVVLVVLLVCLLVQLVCLVCQQPVDDPDDVLNLCCVQPHPVLSLVLLVLQLVLLLLVLLLLLLSLLQVVVVVVDPDQSVVSLVVLLVVLLVLLLDFPNSNSVVLVVLSVVVVVVVVVVVVVVPDDDDPDDPDDPDPDPPPPCSSPNRSNNSNSSLNSSLVSQLVCCVVVSDPVLSVDADPNRRRSVSSVVSSVSSVLNCVCNVDPSVVSSVVSVLVSLLSVLVSSLSSLVSSVSVVVVCVVVVDDRPDDDPCPDVSSVSSNVVSVVSND

Organism: NCBI:txid45133

InterPro domains:
  IPR004841 Amino acid permease/SLC12A domain [PF00324] (51-194)
  IPR004841 Amino acid permease/SLC12A domain [PF00324] (233-345)
  IPR050524 Amino-acid permease-like [PTHR43341] (38-195)